Protein 3C8I (pdb70)

InterPro domains:
  IPR021632 Protein of unknown function DUF3239 [PF11580] (76-203)
  IPR023124 DUF3239 domain superfamily [G3DSA:2.40.410.10] (75-215)

Foldseek 3Di:
DKWKKWFLADDDFKTKIKTWDFFAPDPVDDGQTKIAMDIGGDFVPCDPPLVDGGRIFMWDWDADDWDDDVGTGTPATHTDGPSVVPPPPVVRVVSVVVHDVVRSVVCSVCSVCQVVLVPDDHSMGGD/DWDKWKKWFLADDPQWTKIKTWDFFFPDPVDDGFIKIAMDIGRDFPPCDDPQVDGGRIFIWTFDDFDADDVDGRGTPATDIDGCSVVDVDPVVRVVSVVPHDVVSSVVCVVCSVCQVVQVVDDRSMGTD

Radius of gyration: 19.08 Å; Cα contacts (8 Å, |Δi|>4): 558; chains: 2; bounding box: 48×55×36 Å

Sequence (256 aa):
DLVPAMIAEVNPRDMVVMALVNTNVDPTLPPRWALATRNITAIPGIEGDTRKVGTRIPAVAVTGQRSVGNQDSWDQISPMPIAWATPDSSVIARAESTIPSEQWTTLSKNLNKLDQVRETKFDLLELNYDLVPAMIAEVNPRDMVVMALVNTNVDPTLPPRWALATRNITAIPGIEGDTRKVGTRIPAVAVTGQRSVGNQDSWDQISPMPIAWATPDSSVIARAESTIPSEQWTTLSKNLNKLDQVRETKFDLLEL

Organism: Corynebacterium diphtheriae (strain ATCC 700971 / NCTC 13129 / Biotype gravis) (NCBI:txid257309)

B-factor: mean 35.92, std 8.37, range [22.11, 86.13]

Secondary structure (DSSP, 8-state):
-EEEEEEEEE-SS-EEEEEEEE-BS-TTSPP-EEEEEEEES--TT--TTS-STT-EEEEEEEE--EEESSSEEES-EEEEEGGGT---HHHHHHHHHHS-HHHHHHHHHTGGGHHHHHTSSSSEEE-/---EEEEEEEEE-SS-EEEEEEEE-BSSTTSPP-EEEEEEEES--TT-SGGG-STT-EEEEEEEEEEE-SS-SSBEEEEEEEEGGGT---HHHHHHHHHHS-HHHHHHHHHHGGGHHHHHTSTTSEEE-

Structure (mmCIF, N/CA/C/O backbone):
data_3C8I
#
_entry.id   3C8I
#
_cell.length_a   50.374
_cell.length_b   99.837
_cell.length_c   124.621
_cell.angle_alpha   90.00
_cell.angle_beta   90.00
_cell.angle_gamma   90.00
#
_symmetry.space_group_name_H-M   'C 2 2 21'
#
loop_
_entity.id
_entity.type
_entity.pdbx_description
1 polymer 'Putative membrane protein'
2 water water
#
loop_
_atom_site.group_PDB
_atom_site.id
_atom_site.type_symbol
_atom_site.label_atom_id
_atom_site.label_alt_id
_atom_site.label_comp_id
_atom_site.label_asym_id
_atom_site.label_entity_id
_atom_site.label_seq_id
_atom_site.pdbx_PDB_ins_code
_atom_site.Cartn_x
_atom_site.Cartn_y
_atom_site.Cartn_z
_atom_site.occupancy
_atom_site.B_iso_or_equiv
_atom_site.auth_seq_id
_atom_site.auth_comp_id
_atom_site.auth_asym_id
_atom_site.auth_atom_id
_atom_site.pdbx_PDB_model_num
ATOM 1 N N . ASP A 1 15 ? -0.043 5.386 20.744 1.00 36.77 15 ASP A N 1
ATOM 2 C CA . ASP A 1 15 ? 1.347 4.748 20.663 1.00 36.07 15 ASP A CA 1
ATOM 3 C C . ASP A 1 15 ? 2.482 5.788 20.648 1.00 33.55 15 ASP A C 1
ATOM 4 O O . ASP A 1 15 ? 2.687 6.496 19.663 1.00 29.57 15 ASP A O 1
ATOM 9 N N . LEU A 1 16 ? 3.223 5.820 21.744 1.00 31.64 16 LEU A N 1
ATOM 10 C CA . LEU A 1 16 ? 4.246 6.803 21.956 1.00 31.43 16 LEU A CA 1
ATOM 11 C C . LEU A 1 16 ? 5.507 6.420 21.173 1.00 29.40 16 LEU A C 1
ATOM 12 O O . LEU A 1 16 ? 5.982 5.302 21.263 1.00 29.04 16 LEU A O 1
ATOM 17 N N . VAL A 1 17 ? 6.038 7.371 20.414 1.00 27.46 17 VAL A N 1
ATOM 18 C CA . VAL A 1 17 ? 7.260 7.179 19.647 1.00 27.36 17 VAL A CA 1
ATOM 19 C C . VAL A 1 17 ? 8.184 8.392 19.794 1.00 26.81 17 VAL A C 1
ATOM 20 O O . VAL A 1 17 ? 7.700 9.529 19.965 1.00 27.40 17 VAL A O 1
ATOM 24 N N . PRO A 1 18 ? 9.498 8.161 19.675 1.00 27.24 18 PRO A N 1
ATOM 25 C CA . PRO A 1 18 ? 10.426 9.276 19.633 1.00 26.77 18 PRO A CA 1
ATOM 26 C C . PRO A 1 18 ? 10.392 9.944 18.258 1.00 26.61 18 PRO A C 1
ATOM 27 O O . PRO A 1 18 ? 10.276 9.274 17.204 1.00 25.20 18 PRO A O 1
ATOM 31 N N . ALA A 1 19 ? 10.439 11.267 18.283 1.00 26.47 19 ALA A N 1
ATOM 32 C CA . ALA A 1 19 ? 10.630 12.058 17.077 1.00 26.50 19 ALA A CA 1
ATOM 33 C C . ALA A 1 19 ? 11.727 13.083 17.355 1.00 26.76 19 ALA A C 1
ATOM 34 O O . ALA A 1 19 ? 12.122 13.319 18.502 1.00 26.06 19 ALA A O 1
ATOM 36 N N . MET A 1 20 ? 12.248 13.660 16.285 1.00 27.05 20 MET A N 1
ATOM 37 C CA . MET A 1 20 ? 13.426 14.515 16.399 1.00 27.11 20 MET A CA 1
ATOM 38 C C . MET A 1 20 ? 13.409 15.451 15.208 1.00 27.81 20 MET A C 1
ATOM 39 O O . MET A 1 20 ? 13.003 15.062 14.109 1.00 27.64 20 MET A O 1
ATOM 44 N N . ILE A 1 21 ? 13.811 16.698 15.433 1.00 28.79 21 ILE A N 1
ATOM 45 C CA . ILE A 1 21 ? 13.970 17.644 14.339 1.00 29.26 21 ILE A CA 1
ATOM 46 C C . ILE A 1 21 ? 15.119 17.180 13.440 1.00 29.52 21 ILE A C 1
ATOM 47 O O . ILE A 1 21 ? 16.269 17.030 13.893 1.00 28.63 21 ILE A O 1
ATOM 52 N N . ALA A 1 22 ? 14.799 16.931 12.173 1.00 30.36 22 ALA A N 1
ATOM 53 C CA . ALA A 1 22 ? 15.762 16.443 11.198 1.00 31.28 22 ALA A CA 1
ATOM 54 C C . ALA A 1 22 ? 16.206 17.526 10.211 1.00 32.04 22 ALA A C 1
ATOM 55 O O . ALA A 1 22 ? 17.230 17.382 9.556 1.00 31.35 22 ALA A O 1
ATOM 57 N N . GLU A 1 23 ? 15.431 18.594 10.087 1.00 33.30 23 GLU A N 1
ATOM 58 C CA . GLU A 1 23 ? 15.786 19.680 9.175 1.00 34.61 23 GLU A CA 1
ATOM 59 C C . GLU A 1 23 ? 15.069 20.932 9.619 1.00 35.42 23 GLU A C 1
ATOM 60 O O . GLU A 1 23 ? 13.927 20.871 10.072 1.00 34.34 23 GLU A O 1
ATOM 66 N N . VAL A 1 24 ? 15.761 22.061 9.504 1.00 36.50 24 VAL A N 1
ATOM 67 C CA . VAL A 1 24 ? 15.185 23.357 9.837 1.00 37.80 24 VAL A CA 1
ATOM 68 C C . VAL A 1 24 ? 15.383 24.314 8.644 1.00 38.78 24 VAL A C 1
ATOM 69 O O . VAL A 1 24 ? 16.481 24.426 8.089 1.00 38.47 24 VAL A O 1
ATOM 73 N N . ASN A 1 25 ? 14.283 24.944 8.230 1.00 39.67 25 ASN A N 1
ATOM 74 C CA . ASN A 1 25 ? 14.256 25.853 7.084 1.00 40.10 25 ASN A CA 1
ATOM 75 C C . ASN A 1 25 ? 13.643 27.163 7.531 1.00 40.48 25 ASN A C 1
ATOM 76 O O . ASN A 1 25 ? 13.099 27.237 8.625 1.00 40.90 25 ASN A O 1
ATOM 81 N N . PRO A 1 26 ? 13.759 28.223 6.712 1.00 41.18 26 PRO A N 1
ATOM 82 C CA . PRO A 1 26 ? 13.206 29.504 7.165 1.00 41.11 26 PRO A CA 1
ATOM 83 C C . PRO A 1 26 ? 11.755 29.438 7.664 1.00 40.99 26 PRO A C 1
ATOM 84 O O . PRO A 1 26 ? 11.455 29.954 8.739 1.00 40.99 26 PRO A O 1
ATOM 88 N N . ARG A 1 27 ? 10.872 28.816 6.892 1.00 40.99 27 ARG A N 1
ATOM 89 C CA . ARG A 1 27 ? 9.438 28.838 7.209 1.00 41.58 27 ARG A CA 1
ATOM 90 C C . ARG A 1 27 ? 8.812 27.445 7.486 1.00 40.95 27 ARG A C 1
ATOM 91 O O . ARG A 1 27 ? 7.594 27.311 7.607 1.00 40.74 27 ARG A O 1
ATOM 99 N N . ASP A 1 28 ? 9.650 26.421 7.615 1.00 40.54 28 ASP A N 1
ATOM 100 C CA . ASP A 1 28 ? 9.183 25.080 7.965 1.00 39.86 28 ASP A CA 1
ATOM 101 C C . ASP A 1 28 ? 10.316 24.244 8.549 1.00 38.78 28 ASP A C 1
ATOM 102 O O . ASP A 1 28 ? 11.498 24.628 8.503 1.00 38.18 28 ASP A O 1
ATOM 107 N N . MET A 1 29 ? 9.946 23.083 9.081 1.00 37.10 29 MET A N 1
ATOM 108 C CA . MET A 1 29 ? 10.921 22.126 9.576 1.00 36.50 29 MET A CA 1
ATOM 109 C C . MET A 1 29 ? 10.433 20.708 9.307 1.00 34.57 29 MET A C 1
ATOM 110 O O . MET A 1 29 ? 9.285 20.500 8.894 1.00 33.15 29 MET A O 1
ATOM 115 N N . VAL A 1 30 ? 11.312 19.735 9.490 1.00 32.88 30 VAL A N 1
ATOM 116 C CA . VAL A 1 30 ? 10.941 18.341 9.243 1.00 31.96 30 VAL A CA 1
ATOM 117 C C . VAL A 1 30 ? 11.279 17.566 10.500 1.00 30.90 30 VAL A C 1
ATOM 118 O O . VAL A 1 30 ? 12.415 17.656 10.994 1.00 31.98 30 VAL A O 1
ATOM 122 N N . VAL A 1 31 ? 10.306 16.836 11.029 1.00 29.79 31 VAL A N 1
ATOM 123 C CA . VAL A 1 31 ? 10.572 15.866 12.091 1.00 29.40 31 VAL A CA 1
ATOM 124 C C . VAL A 1 31 ? 10.650 14.426 11.559 1.00 28.49 31 VAL A C 1
ATOM 125 O O . VAL A 1 31 ? 9.947 14.076 10.626 1.00 29.05 31 VAL A O 1
ATOM 129 N N . MET A 1 32 ? 11.536 13.622 12.146 1.00 27.56 32 MET A N 1
ATOM 130 C CA . MET A 1 32 ? 11.642 12.192 11.865 1.00 26.78 32 MET A CA 1
ATOM 131 C C . MET A 1 32 ? 11.290 11.450 13.142 1.00 26.60 32 MET A C 1
ATOM 132 O O . MET A 1 32 ? 11.744 11.823 14.216 1.00 25.40 32 MET A O 1
ATOM 137 N N . ALA A 1 33 ? 10.501 10.392 12.994 1.00 25.66 33 ALA A N 1
ATOM 138 C CA . ALA A 1 33 ? 10.129 9.510 14.082 1.00 26.28 33 ALA A CA 1
ATOM 139 C C . ALA A 1 33 ? 10.610 8.076 13.824 1.00 26.31 33 ALA A C 1
ATOM 140 O O . ALA A 1 33 ? 10.686 7.627 12.672 1.00 27.00 33 ALA A O 1
ATOM 142 N N . LEU A 1 34 ? 10.910 7.359 14.905 1.00 26.75 34 LEU A N 1
ATOM 143 C CA . LEU A 1 34 ? 11.135 5.914 14.847 1.00 26.08 34 LEU A CA 1
ATOM 144 C C . LEU A 1 34 ? 9.869 5.187 15.238 1.00 25.88 34 LEU A C 1
ATOM 145 O O . LEU A 1 34 ? 9.408 5.279 16.377 1.00 25.80 34 LEU A O 1
ATOM 150 N N . VAL A 1 35 ? 9.317 4.448 14.278 1.00 25.18 35 VAL A N 1
ATOM 151 C CA . VAL A 1 35 ? 8.016 3.821 14.419 1.00 25.36 35 VAL A CA 1
ATOM 152 C C . VAL A 1 35 ? 8.077 2.305 14.110 1.00 25.53 35 VAL A C 1
ATOM 153 O O . VAL A 1 35 ? 9.026 1.814 13.452 1.00 26.08 35 VAL A O 1
ATOM 157 N N . ASN A 1 36 ? 7.093 1.569 14.624 1.00 24.72 36 ASN A N 1
ATOM 158 C CA . ASN A 1 36 ? 6.919 0.154 14.341 1.00 24.71 36 ASN A CA 1
ATOM 159 C C . ASN A 1 36 ? 5.780 -0.022 13.347 1.00 24.84 36 ASN A C 1
ATOM 160 O O . ASN A 1 36 ? 4.642 0.339 13.632 1.00 25.71 36 ASN A O 1
ATOM 165 N N . THR A 1 37 ? 6.061 -0.577 12.174 1.00 24.82 37 THR A N 1
ATOM 166 C CA . THR A 1 37 ? 5.019 -0.686 11.154 1.00 25.14 37 THR A CA 1
ATOM 167 C C . THR A 1 37 ? 4.173 -1.948 11.272 1.00 25.20 37 THR A C 1
ATOM 168 O O . THR A 1 37 ? 3.234 -2.096 10.517 1.00 25.15 37 THR A O 1
ATOM 172 N N . ASN A 1 38 ? 4.491 -2.869 12.192 1.00 24.76 38 ASN A N 1
ATOM 173 C CA . ASN A 1 38 ? 3.651 -4.065 12.354 1.00 25.08 38 ASN A CA 1
ATOM 174 C C . ASN A 1 38 ? 2.297 -3.660 12.941 1.00 25.00 38 ASN A C 1
ATOM 175 O O . ASN A 1 38 ? 2.251 -2.873 13.884 1.00 25.01 38 ASN A O 1
ATOM 180 N N . VAL A 1 39 ? 1.225 -4.223 12.416 1.00 26.10 39 VAL A N 1
ATOM 181 C CA . VAL A 1 39 ? -0.122 -4.009 12.947 1.00 27.85 39 VAL A CA 1
ATOM 182 C C . VAL A 1 39 ? -0.250 -4.762 14.304 1.00 29.15 39 VAL A C 1
ATOM 183 O O . VAL A 1 39 ? -0.899 -4.288 15.224 1.00 29.57 39 VAL A O 1
ATOM 187 N N . ASP A 1 40 ? 0.393 -5.922 14.392 1.00 29.41 40 ASP A N 1
ATOM 188 C CA . ASP A 1 40 ? 0.405 -6.745 15.623 1.00 29.67 40 ASP A CA 1
ATOM 189 C C . ASP A 1 40 ? 1.533 -6.283 16.544 1.00 30.06 40 ASP A C 1
ATOM 190 O O . ASP A 1 40 ? 2.697 -6.556 16.262 1.00 28.55 40 ASP A O 1
ATOM 195 N N . PRO A 1 41 ? 1.194 -5.582 17.659 1.00 31.50 41 PRO A N 1
ATOM 196 C CA . PRO A 1 41 ? 2.248 -5.029 18.509 1.00 31.99 41 PRO A CA 1
ATOM 197 C C . PRO A 1 41 ? 2.945 -6.111 19.342 1.00 32.32 41 PRO A C 1
ATOM 198 O O . PRO A 1 41 ? 3.945 -5.817 19.976 1.00 33.65 41 PRO A O 1
ATOM 202 N N . THR A 1 42 ? 2.458 -7.353 19.309 1.00 32.28 42 THR A N 1
ATOM 203 C CA . THR A 1 42 ? 3.085 -8.427 20.098 1.00 32.11 42 THR A CA 1
ATOM 204 C C . THR A 1 42 ? 4.259 -9.088 19.383 1.00 30.98 42 THR A C 1
ATOM 205 O O . THR A 1 42 ? 4.953 -9.919 19.973 1.00 31.19 42 THR A O 1
ATOM 209 N N . LEU A 1 43 ? 4.463 -8.731 18.119 1.00 29.89 43 LEU A N 1
ATOM 210 C CA . LEU A 1 43 ? 5.573 -9.222 17.313 1.00 29.17 43 LEU A CA 1
ATOM 211 C C . LEU A 1 43 ? 6.811 -8.411 17.630 1.00 28.55 43 LEU A C 1
ATOM 212 O O . LEU A 1 43 ? 6.690 -7.301 18.114 1.00 28.38 43 LEU A O 1
ATOM 217 N N . PRO A 1 44 ? 8.016 -8.945 17.321 1.00 28.73 44 PRO A N 1
ATOM 218 C CA . PRO A 1 44 ? 9.216 -8.081 17.424 1.00 28.86 44 PRO A CA 1
ATOM 219 C C . PRO A 1 44 ? 9.041 -6.851 16.511 1.00 28.81 44 PRO A C 1
ATOM 220 O O . PRO A 1 44 ? 8.556 -7.012 15.391 1.00 27.39 44 PRO A O 1
ATOM 224 N N . PRO A 1 45 ? 9.441 -5.641 16.964 1.00 29.19 45 PRO A N 1
ATOM 225 C CA . PRO A 1 45 ? 9.091 -4.495 16.123 1.00 28.64 45 PRO A CA 1
ATOM 226 C C . PRO A 1 45 ? 9.685 -4.529 14.731 1.00 28.12 45 PRO A C 1
ATOM 227 O O . PRO A 1 45 ? 10.761 -5.054 14.532 1.00 28.01 45 PRO A O 1
ATOM 231 N N . ARG A 1 46 ? 8.932 -4.001 13.770 1.00 26.73 46 ARG A N 1
ATOM 232 C CA . ARG A 1 46 ? 9.391 -3.773 12.412 1.00 26.50 46 ARG A CA 1
ATOM 233 C C . ARG A 1 46 ? 9.730 -2.291 12.305 1.00 26.51 46 ARG A C 1
ATOM 234 O O . ARG A 1 46 ? 8.858 -1.457 11.966 1.00 24.50 46 ARG A O 1
ATOM 242 N N . TRP A 1 47 ? 10.988 -1.954 12.626 1.00 26.57 47 TRP A N 1
ATOM 243 C CA . TRP A 1 47 ? 11.395 -0.545 12.776 1.00 26.85 47 TRP A CA 1
ATOM 244 C C . TRP A 1 47 ? 11.402 0.193 11.439 1.00 25.92 47 TRP A C 1
ATOM 245 O O . TRP A 1 47 ? 11.752 -0.375 10.408 1.00 24.99 47 TRP A O 1
ATOM 256 N N . ALA A 1 48 ? 10.935 1.444 11.458 1.00 24.72 48 ALA A N 1
ATOM 257 C CA . ALA A 1 48 ? 10.868 2.301 10.291 1.00 25.36 48 ALA A CA 1
ATOM 258 C C . ALA A 1 48 ? 11.068 3.751 10.709 1.00 25.12 48 ALA A C 1
ATOM 259 O O . ALA A 1 48 ? 10.837 4.115 11.855 1.00 25.29 48 ALA A O 1
ATOM 261 N N . LEU A 1 49 ? 11.462 4.574 9.756 1.00 25.99 49 LEU A N 1
ATOM 262 C CA . LEU A 1 49 ? 11.597 5.996 9.943 1.00 26.38 49 LEU A CA 1
ATOM 263 C C . LEU A 1 49 ? 10.460 6.704 9.172 1.00 26.63 49 LEU A C 1
ATOM 264 O O . LEU A 1 49 ? 10.219 6.415 7.995 1.00 27.28 49 LEU A O 1
ATOM 269 N N . ALA A 1 50 ? 9.786 7.627 9.846 1.00 26.09 50 ALA A N 1
ATOM 270 C CA . ALA A 1 50 ? 8.686 8.387 9.273 1.00 27.31 50 ALA A CA 1
ATOM 271 C C . ALA A 1 50 ? 8.973 9.863 9.414 1.00 28.31 50 ALA A C 1
ATOM 272 O O . ALA A 1 50 ? 9.410 10.301 10.470 1.00 29.04 50 ALA A O 1
ATOM 274 N N . THR A 1 51 ? 8.712 10.632 8.364 1.00 28.74 51 THR A N 1
ATOM 275 C CA . THR A 1 51 ? 8.985 12.060 8.403 1.00 29.73 51 THR A CA 1
ATOM 276 C C . THR A 1 51 ? 7.733 12.861 8.168 1.00 30.17 51 THR A C 1
ATOM 277 O O . THR A 1 51 ? 6.788 12.384 7.536 1.00 30.88 51 THR A O 1
ATOM 281 N N . ARG A 1 52 ? 7.739 14.085 8.682 1.00 30.30 52 ARG A N 1
ATOM 282 C CA . ARG A 1 52 ? 6.614 14.990 8.517 1.00 30.43 52 ARG A CA 1
ATOM 283 C C . ARG A 1 52 ? 7.115 16.420 8.471 1.00 30.19 52 ARG A C 1
ATOM 284 O O . ARG A 1 52 ? 7.865 16.840 9.350 1.00 29.13 52 ARG A O 1
ATOM 292 N N . ASN A 1 53 ? 6.685 17.147 7.441 1.00 30.28 53 ASN A N 1
ATOM 293 C CA . ASN A 1 53 ? 6.957 18.566 7.334 1.00 32.30 53 ASN A CA 1
ATOM 294 C C . ASN A 1 53 ? 5.955 19.331 8.197 1.00 32.30 53 ASN A C 1
ATOM 295 O O . ASN A 1 53 ? 4.740 19.188 8.045 1.00 32.24 53 ASN A O 1
ATOM 300 N N . ILE A 1 54 ? 6.454 20.122 9.119 1.00 32.33 54 ILE A N 1
ATOM 301 C CA . ILE A 1 54 ? 5.574 20.923 9.944 1.00 33.00 54 ILE A CA 1
ATOM 302 C C . ILE A 1 54 ? 6.131 22.340 10.054 1.00 33.57 54 ILE A C 1
ATOM 303 O O . ILE A 1 54 ? 7.248 22.634 9.604 1.00 33.55 54 ILE A O 1
ATOM 308 N N . THR A 1 55 ? 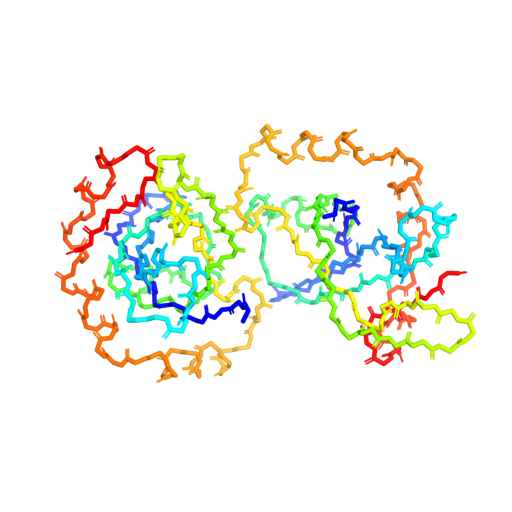5.354 23.221 10.659 1.00 34.04 55 THR A N 1
ATOM 309 C CA . THR A 1 55 ? 5.766 24.603 10.756 1.00 34.29 55 THR A CA 1
ATOM 310 C C . THR A 1 55 ? 6.184 24.982 12.152 1.00 33.96 55 THR A C 1
ATOM 311 O O . THR A 1 55 ? 7.183 25.676 12.315 1.00 33.62 55 THR A O 1
ATOM 315 N N . ALA A 1 56 ? 5.465 24.510 13.162 1.00 33.24 56 ALA A N 1
ATOM 316 C CA . ALA A 1 56 ? 5.709 24.957 14.521 1.00 33.63 56 ALA A CA 1
ATOM 317 C C . ALA A 1 56 ? 5.301 23.926 15.555 1.00 33.51 56 ALA A C 1
ATOM 318 O O . ALA A 1 56 ? 4.382 23.120 15.340 1.00 34.25 56 ALA A O 1
ATOM 320 N N . ILE A 1 57 ? 5.992 23.945 16.685 1.00 33.35 57 ILE A N 1
ATOM 321 C CA . ILE A 1 57 ? 5.622 23.123 17.821 1.00 33.66 57 ILE A CA 1
ATOM 322 C C . ILE A 1 57 ? 5.717 23.996 19.066 1.00 33.88 57 ILE A C 1
ATOM 323 O O . ILE A 1 57 ? 6.770 24.602 19.296 1.00 35.02 57 ILE A O 1
ATOM 328 N N . PRO A 1 58 ? 4.653 24.050 19.879 1.00 33.84 58 PRO A N 1
ATOM 329 C CA . PRO A 1 58 ? 4.712 24.816 21.128 1.00 36.21 58 PRO A CA 1
ATOM 330 C C . PRO A 1 58 ? 5.870 24.372 22.010 1.00 37.86 58 PRO A C 1
ATOM 331 O O . PRO A 1 58 ? 6.009 23.164 22.300 1.00 38.00 58 PRO A O 1
ATOM 335 N N . GLY A 1 59 ? 6.705 25.333 22.401 1.00 39.50 59 GLY A N 1
ATOM 336 C CA . GLY A 1 59 ? 7.937 25.019 23.108 1.00 41.10 59 GLY A CA 1
ATOM 337 C C . GLY A 1 59 ? 9.180 24.968 22.237 1.00 42.35 59 GLY A C 1
ATOM 338 O O . GLY A 1 59 ? 10.277 24.997 22.751 1.00 44.41 59 GLY A O 1
ATOM 339 N N . ILE A 1 60 ? 9.046 24.922 20.922 1.00 44.34 60 ILE A N 1
ATOM 340 C CA . ILE A 1 60 ? 10.221 24.804 20.069 1.00 45.31 60 ILE A CA 1
ATOM 341 C C . ILE A 1 60 ? 10.465 26.146 19.385 1.00 46.54 60 ILE A C 1
ATOM 342 O O . ILE A 1 60 ? 9.935 26.452 18.307 1.00 46.60 60 ILE A O 1
ATOM 347 N N . GLU A 1 61 ? 11.279 26.953 20.060 1.00 47.55 61 GLU A N 1
ATOM 348 C CA . GLU A 1 61 ? 11.448 28.355 19.722 1.00 47.96 61 GLU A CA 1
ATOM 349 C C . GLU A 1 61 ? 12.954 28.659 19.724 1.00 48.16 61 GLU A C 1
ATOM 350 O O . GLU A 1 61 ? 13.676 28.235 20.638 1.00 47.46 61 GLU A O 1
ATOM 356 N N . GLY A 1 62 ? 13.413 29.340 18.671 1.00 47.90 62 GLY A N 1
ATOM 357 C CA . GLY A 1 62 ? 14.796 29.794 18.539 1.00 47.73 62 GLY A CA 1
ATOM 358 C C . GLY A 1 62 ? 15.861 28.761 18.849 1.00 47.47 62 GLY A C 1
ATOM 359 O O . GLY A 1 62 ? 16.272 27.997 17.973 1.00 47.55 62 GLY A O 1
ATOM 360 N N . ASP A 1 63 ? 16.297 28.752 20.110 1.00 47.05 63 ASP A N 1
ATOM 361 C CA . ASP A 1 63 ? 17.470 27.977 20.553 1.00 46.61 63 ASP A CA 1
ATOM 362 C C . ASP A 1 63 ? 17.237 26.459 20.391 1.00 45.71 63 ASP A C 1
ATOM 363 O O . ASP A 1 63 ? 18.086 25.730 19.856 1.00 44.89 63 ASP A O 1
ATOM 368 N N . THR A 1 64 ? 16.075 26.008 20.860 1.00 44.65 64 THR A N 1
ATOM 369 C CA . THR A 1 64 ? 15.695 24.599 20.793 1.00 44.30 64 THR A CA 1
ATOM 370 C C . THR A 1 64 ? 15.169 24.207 19.398 1.00 43.32 64 THR A C 1
ATOM 371 O O . THR A 1 64 ? 14.967 23.032 19.117 1.00 42.97 64 THR A O 1
ATOM 375 N N . ARG A 1 65 ? 14.944 25.187 18.528 1.00 42.56 65 ARG A N 1
ATOM 376 C CA . ARG A 1 65 ? 14.550 24.914 17.145 1.00 41.96 65 ARG A CA 1
ATOM 377 C C . ARG A 1 65 ? 15.779 24.611 16.289 1.00 41.01 65 ARG A C 1
ATOM 378 O O . ARG A 1 65 ? 16.256 25.446 15.522 1.00 41.17 65 ARG A O 1
ATOM 386 N N . LYS A 1 66 ? 16.298 23.403 16.429 1.00 39.40 66 LYS A N 1
ATOM 387 C CA . LYS A 1 66 ? 17.462 22.987 15.674 1.00 38.27 66 LYS A CA 1
ATOM 388 C C . LYS A 1 66 ? 17.462 21.483 15.429 1.00 36.34 66 LYS A C 1
ATOM 389 O O . LYS A 1 66 ? 16.839 20.733 16.179 1.00 35.27 66 LYS A O 1
ATOM 395 N N . VAL A 1 67 ? 18.195 21.066 14.404 1.00 34.30 67 VAL A N 1
ATOM 396 C CA . VAL A 1 67 ? 18.384 19.659 14.114 1.00 33.51 67 VAL A CA 1
ATOM 397 C C . VAL A 1 67 ? 18.893 18.941 15.366 1.00 32.21 67 VAL A C 1
ATOM 398 O O . VAL A 1 67 ? 19.837 19.390 16.010 1.00 32.14 67 VAL A O 1
ATOM 402 N N . GLY A 1 68 ? 18.210 17.867 15.742 1.00 30.79 68 GLY A N 1
ATOM 403 C CA . GLY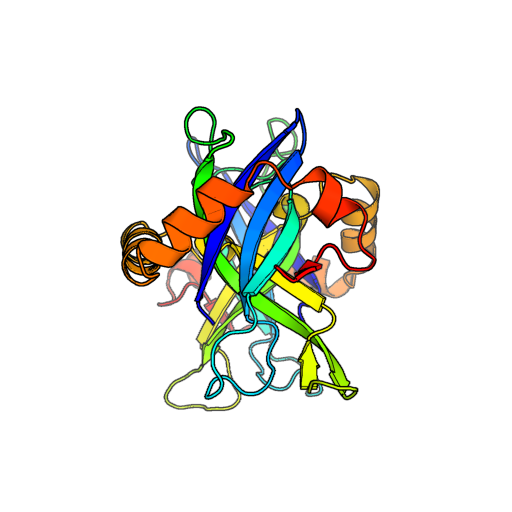 A 1 68 ? 18.589 17.057 16.891 1.00 30.29 68 GLY A CA 1
ATOM 404 C C . GLY A 1 68 ? 17.699 17.184 18.109 1.00 29.44 68 GLY A C 1
ATOM 405 O O . GLY A 1 68 ? 17.734 16.327 18.993 1.00 28.51 68 GLY A O 1
ATOM 406 N N . THR A 1 69 ? 16.891 18.240 18.172 1.00 28.59 69 THR A N 1
ATOM 407 C CA . THR A 1 69 ? 16.010 18.422 19.310 1.00 28.54 69 THR A CA 1
ATOM 408 C C . THR A 1 69 ? 14.993 17.283 19.410 1.00 27.34 69 THR A C 1
ATOM 409 O O . THR A 1 69 ? 14.364 16.916 18.411 1.00 26.71 69 THR A O 1
ATOM 413 N N . ARG A 1 70 ? 14.858 16.719 20.613 1.00 27.11 70 ARG A N 1
ATOM 414 C CA . ARG A 1 70 ? 13.903 15.626 20.860 1.00 28.02 70 ARG A CA 1
ATOM 415 C C . ARG A 1 70 ? 12.472 16.134 20.934 1.00 27.85 70 ARG A C 1
ATOM 416 O O . ARG A 1 70 ? 12.200 17.143 21.573 1.00 27.55 70 ARG A O 1
ATOM 424 N N . ILE A 1 71 ? 11.554 15.417 20.275 1.00 27.33 71 ILE A N 1
ATOM 425 C CA . ILE A 1 71 ? 10.147 15.762 20.252 1.00 28.15 71 ILE A CA 1
ATOM 426 C C . ILE A 1 71 ? 9.339 14.498 20.470 1.00 27.89 71 ILE A C 1
ATOM 427 O O . ILE A 1 71 ? 9.267 13.674 19.560 1.00 28.96 71 ILE A O 1
ATOM 432 N N . PRO A 1 72 ? 8.754 14.302 21.660 1.00 27.51 72 PRO A N 1
ATOM 433 C CA . PRO A 1 72 ? 7.944 13.099 21.816 1.00 27.32 72 PRO A CA 1
ATOM 434 C C . PRO A 1 72 ? 6.666 13.195 21.003 1.00 26.74 72 PRO A C 1
ATOM 435 O O . PRO A 1 72 ? 6.096 14.279 20.859 1.00 26.50 72 PRO A O 1
ATOM 439 N N . ALA A 1 73 ? 6.230 12.066 20.448 1.00 26.39 73 ALA A N 1
ATOM 440 C CA . ALA A 1 73 ? 5.148 12.036 19.488 1.00 26.65 73 ALA A CA 1
ATOM 441 C C . ALA A 1 73 ? 4.256 10.829 19.645 1.00 27.06 73 ALA A C 1
ATOM 442 O O . ALA A 1 73 ? 4.570 9.897 20.417 1.00 27.91 73 ALA A O 1
ATOM 444 N N . VAL A 1 74 ? 3.121 10.866 18.954 1.00 28.06 74 VAL A N 1
ATOM 445 C CA . VAL A 1 74 ? 2.334 9.684 18.782 1.00 29.22 74 VAL A CA 1
ATOM 446 C C . VAL A 1 74 ? 2.317 9.289 17.301 1.00 28.98 74 VAL A C 1
ATOM 447 O O . VAL A 1 74 ? 2.336 10.133 16.426 1.00 29.34 74 VAL A O 1
ATOM 451 N N . ALA A 1 75 ? 2.270 7.986 17.058 1.00 29.08 75 ALA A N 1
ATOM 452 C CA . ALA A 1 75 ? 2.283 7.438 15.716 1.00 28.67 75 ALA A CA 1
ATOM 453 C C . ALA A 1 75 ? 0.875 7.312 15.233 1.00 28.90 75 ALA A C 1
ATOM 454 O O . ALA A 1 75 ? 0.151 6.409 15.674 1.00 31.22 75 ALA A O 1
ATOM 456 N N . VAL A 1 76 ? 0.461 8.204 14.345 1.00 27.32 76 VAL A N 1
ATOM 457 C CA . VAL A 1 76 ? -0.872 8.149 13.786 1.00 28.63 76 VAL A CA 1
ATOM 458 C C . VAL A 1 76 ? -0.878 7.256 12.543 1.00 28.38 76 VAL A C 1
ATOM 459 O O . VAL A 1 76 ? -0.267 7.574 11.541 1.00 28.21 76 VAL A O 1
ATOM 463 N N . THR A 1 77 ? -1.607 6.157 12.617 1.00 29.04 77 THR A N 1
ATOM 464 C CA . THR A 1 77 ? -1.594 5.154 11.573 1.00 30.00 77 THR A CA 1
ATOM 465 C C . THR A 1 77 ? -2.588 5.496 10.461 1.00 30.68 77 THR A C 1
ATOM 466 O O . THR A 1 77 ? -3.647 6.113 10.691 1.00 31.15 77 THR A O 1
ATOM 470 N N . GLY A 1 78 ? -2.250 5.122 9.243 1.00 29.98 78 GLY A N 1
ATOM 471 C CA . GLY A 1 78 ? -3.105 5.341 8.111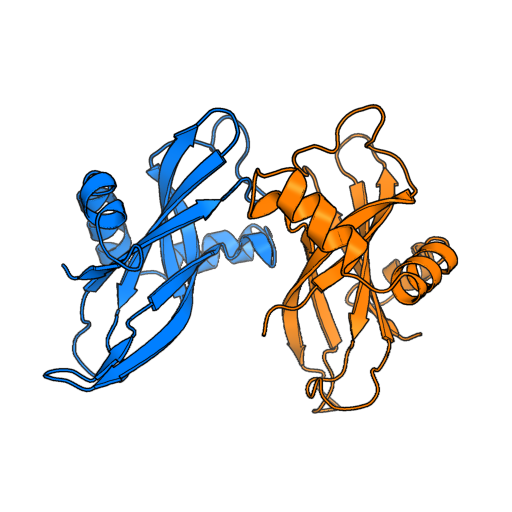 1.00 30.95 78 GLY A CA 1
ATOM 472 C C . GLY A 1 78 ? -3.480 4.017 7.463 1.00 31.44 78 GLY A C 1
ATOM 473 O O . GLY A 1 78 ? -4.059 3.151 8.101 1.00 31.68 78 GLY A O 1
ATOM 474 N N . GLN A 1 79 ? -3.120 3.890 6.197 1.00 32.26 79 GLN A N 1
ATOM 475 C CA . GLN A 1 79 ? -3.426 2.744 5.348 1.00 32.73 79 GLN A CA 1
ATOM 476 C C . GLN A 1 79 ? -2.678 1.511 5.875 1.00 32.20 79 GLN A C 1
ATOM 477 O O . GLN A 1 79 ? -1.522 1.608 6.241 1.00 31.54 79 GLN A O 1
ATOM 483 N N . ARG A 1 80 ? -3.394 0.398 5.934 1.00 31.86 80 ARG A N 1
ATOM 484 C CA . ARG A 1 80 ? -2.874 -0.909 6.262 1.00 31.79 80 ARG A CA 1
ATOM 485 C C . ARG A 1 80 ? -3.125 -1.878 5.101 1.00 30.69 80 ARG A C 1
ATOM 486 O O . ARG A 1 80 ? -4.162 -1.812 4.437 1.00 29.33 80 ARG A O 1
ATOM 494 N N . SER A 1 81 ? -2.185 -2.785 4.871 1.00 28.82 81 SER A N 1
ATOM 495 C CA . SER A 1 81 ? -2.359 -3.832 3.868 1.00 28.62 81 SER A CA 1
ATOM 496 C C . SER A 1 81 ? -1.565 -5.076 4.283 1.00 27.96 81 SER A C 1
ATOM 497 O O . SER A 1 81 ? -0.614 -4.992 5.086 1.00 26.95 81 SER A O 1
ATOM 500 N N . VAL A 1 82 ? -1.973 -6.213 3.744 1.00 27.31 82 VAL A N 1
ATOM 501 C CA . VAL A 1 82 ? -1.368 -7.492 4.084 1.00 28.13 82 VAL A CA 1
ATOM 502 C C . VAL A 1 82 ? -0.708 -8.108 2.851 1.00 27.40 82 VAL A C 1
ATOM 503 O O . VAL A 1 82 ? -1.383 -8.410 1.888 1.00 26.27 82 VAL A O 1
ATOM 507 N N . GLY A 1 83 ? 0.622 -8.232 2.860 1.00 26.96 83 GLY A N 1
ATOM 508 C CA . GLY A 1 83 ? 1.314 -9.098 1.906 1.00 27.91 83 GLY A CA 1
ATOM 509 C C . GLY A 1 83 ? 2.108 -10.134 2.682 1.00 28.52 83 GLY A C 1
ATOM 510 O O . GLY A 1 83 ? 1.515 -10.937 3.411 1.00 27.90 83 GLY A O 1
ATOM 511 N N . ASN A 1 84 ? 3.441 -10.074 2.575 1.00 28.05 84 ASN A N 1
ATOM 512 C CA . ASN A 1 84 ? 4.321 -10.967 3.330 1.00 28.49 84 ASN A CA 1
ATOM 513 C C . ASN A 1 84 ? 4.310 -10.595 4.824 1.00 29.72 84 ASN A C 1
ATOM 514 O O . ASN A 1 84 ? 4.671 -11.398 5.677 1.00 30.60 84 ASN A O 1
ATOM 519 N N . GLN A 1 85 ? 3.877 -9.376 5.127 1.00 28.66 85 GLN A N 1
ATOM 520 C CA . GLN A 1 85 ? 3.606 -8.957 6.486 1.00 29.28 85 GLN A CA 1
ATOM 521 C C . GLN A 1 85 ? 2.316 -8.127 6.517 1.00 28.83 85 GLN A C 1
ATOM 522 O O . GLN A 1 85 ? 1.871 -7.654 5.471 1.00 27.68 85 GLN A O 1
ATOM 528 N N . ASP A 1 86 ? 1.704 -8.028 7.700 1.00 28.74 86 ASP A N 1
ATOM 529 C CA . ASP A 1 86 ? 0.526 -7.206 7.935 1.00 28.00 86 ASP A CA 1
ATOM 530 C C . ASP A 1 86 ? 1.052 -5.936 8.603 1.00 26.84 86 ASP A C 1
ATOM 531 O O . ASP A 1 86 ? 1.401 -5.932 9.781 1.00 26.88 86 ASP A O 1
ATOM 536 N N . SER A 1 87 ? 1.124 -4.862 7.826 1.00 24.89 87 SER A N 1
ATOM 537 C CA . SER A 1 87 ? 1.796 -3.669 8.263 1.00 25.12 87 SER A CA 1
ATOM 538 C C . SER A 1 87 ? 1.074 -2.411 7.783 1.00 23.80 87 SER A C 1
ATOM 539 O O . SER A 1 87 ? 0.284 -2.431 6.822 1.00 22.61 87 SER A O 1
ATOM 542 N N . TRP A 1 88 ? 1.343 -1.331 8.496 1.00 24.36 88 TRP A N 1
ATOM 543 C CA . TRP A 1 88 ? 0.891 0.000 8.113 1.00 25.14 88 TRP A CA 1
ATOM 544 C C . TRP A 1 88 ? 1.742 0.501 6.935 1.00 25.82 88 TRP A C 1
ATOM 545 O O . TRP A 1 88 ? 2.969 0.503 7.018 1.00 25.38 88 TRP A O 1
ATOM 556 N N . ASP A 1 89 ? 1.065 0.968 5.890 1.00 26.24 89 ASP A N 1
ATOM 557 C CA . ASP A 1 89 ? 1.705 1.615 4.754 1.00 26.70 89 ASP A CA 1
ATOM 558 C C . ASP A 1 89 ? 1.997 3.097 4.997 1.00 27.27 89 ASP A C 1
ATOM 559 O O . ASP A 1 89 ? 2.900 3.663 4.353 1.00 27.51 89 ASP A O 1
ATOM 564 N N . GLN A 1 90 ? 1.240 3.717 5.910 1.00 27.46 90 GLN A N 1
ATOM 565 C CA . GLN A 1 90 ? 1.489 5.081 6.307 1.00 28.54 90 GLN A CA 1
ATOM 566 C C . GLN A 1 90 ? 1.389 5.214 7.800 1.00 26.96 90 GLN A C 1
ATOM 567 O O . GLN A 1 90 ? 0.468 4.681 8.412 1.00 24.32 90 GLN A O 1
ATOM 573 N N . ILE A 1 91 ? 2.347 5.933 8.351 1.00 28.54 91 ILE A N 1
ATOM 574 C CA . ILE A 1 91 ? 2.348 6.362 9.749 1.00 30.38 91 ILE A CA 1
ATOM 575 C C . ILE A 1 91 ? 2.930 7.766 9.817 1.00 32.08 91 ILE A C 1
ATOM 576 O O . ILE A 1 91 ? 4.045 8.026 9.309 1.00 31.88 91 ILE A O 1
ATOM 581 N N . SER A 1 92 ? 2.187 8.655 10.482 1.00 32.18 92 SER A N 1
ATOM 582 C CA . SER A 1 92 ? 2.543 10.053 10.567 1.00 32.78 92 SER A CA 1
ATOM 583 C C . SER A 1 92 ? 2.775 10.425 12.049 1.00 31.50 92 SER A C 1
ATOM 584 O O . SER A 1 92 ? 1.878 10.185 12.868 1.00 31.13 92 SER A O 1
ATOM 587 N N . PRO A 1 93 ? 3.969 10.964 12.403 1.00 30.80 93 PRO A N 1
ATOM 588 C CA . PRO A 1 93 ? 4.180 11.338 13.825 1.00 30.79 93 PRO A CA 1
ATOM 589 C C . PRO A 1 93 ? 3.404 12.616 14.127 1.00 30.22 93 PRO A C 1
ATOM 590 O O . PRO A 1 93 ? 3.354 13.520 13.297 1.00 30.10 93 PRO A O 1
ATOM 594 N N . MET A 1 94 ? 2.773 12.683 15.288 1.00 31.19 94 MET A N 1
ATOM 595 C CA . MET A 1 94 ? 2.151 13.916 15.735 1.00 30.90 94 MET A CA 1
ATOM 596 C C . MET A 1 94 ? 2.824 14.345 17.031 1.00 29.64 94 MET A C 1
ATOM 597 O O . MET A 1 94 ? 2.748 13.624 18.035 1.00 29.68 94 MET A O 1
ATOM 602 N N . PRO A 1 95 ? 3.485 15.518 17.034 1.00 28.89 95 PRO A N 1
ATOM 603 C CA . PRO A 1 95 ? 4.039 15.968 18.293 1.00 28.90 95 PRO A CA 1
ATOM 604 C C . PRO A 1 95 ? 3.001 16.021 19.416 1.00 28.30 95 PRO A C 1
ATOM 605 O O . PRO A 1 95 ? 1.900 16.547 19.259 1.00 27.58 95 PRO A O 1
ATOM 609 N N . ILE A 1 96 ? 3.367 15.459 20.556 1.00 27.43 96 ILE A N 1
ATOM 610 C CA . ILE A 1 96 ? 2.527 15.533 21.747 1.00 28.74 96 ILE A CA 1
ATOM 611 C C . ILE A 1 96 ? 2.249 16.988 22.156 1.00 28.02 96 ILE A C 1
ATOM 612 O O . ILE A 1 96 ? 1.135 17.306 22.588 1.00 28.85 96 ILE A O 1
ATOM 617 N N . ALA A 1 97 ? 3.241 17.865 22.004 1.00 28.07 97 ALA A N 1
ATOM 618 C CA . ALA A 1 97 ? 3.084 19.295 22.323 1.00 28.16 97 ALA A CA 1
ATOM 619 C C . ALA A 1 97 ? 1.932 20.003 21.535 1.00 28.76 97 ALA A C 1
ATOM 620 O O . ALA A 1 97 ? 1.395 21.011 22.002 1.00 28.84 97 ALA A O 1
ATOM 622 N N . TRP A 1 98 ? 1.555 19.476 20.357 1.00 28.61 98 TRP A N 1
ATOM 623 C CA . TRP A 1 98 ? 0.351 19.923 19.675 1.00 29.19 98 TRP A CA 1
ATOM 624 C C . TRP A 1 98 ? -0.903 19.772 20.521 1.00 29.61 98 TRP A C 1
ATOM 625 O O . TRP A 1 98 ? -1.828 20.591 20.372 1.00 30.75 98 TRP A O 1
ATOM 636 N N . ALA A 1 99 ? -0.968 18.747 21.375 1.00 29.17 99 ALA A N 1
ATOM 637 C CA . ALA A 1 99 ? -2.088 18.583 22.283 1.00 29.12 99 ALA A CA 1
ATOM 638 C C . ALA A 1 99 ? -1.897 19.442 23.533 1.00 29.49 99 ALA A C 1
ATOM 639 O O . ALA A 1 99 ? -2.817 20.148 23.939 1.00 29.22 99 ALA A O 1
ATOM 641 N N . THR A 1 100 ? -0.713 19.360 24.139 1.00 28.93 100 THR A N 1
ATOM 642 C CA . THR A 1 100 ? -0.319 20.217 25.269 1.00 29.44 100 THR A CA 1
ATOM 643 C C . THR A 1 100 ? 1.192 20.302 25.390 1.00 29.43 100 THR A C 1
ATOM 644 O O . THR A 1 100 ? 1.873 19.265 25.313 1.00 29.80 100 THR A O 1
ATOM 648 N N . PRO A 1 101 ? 1.726 21.524 25.558 1.00 29.39 101 PRO A N 1
ATOM 649 C CA . PRO A 1 101 ? 3.172 21.679 25.808 1.00 29.28 101 PRO A CA 1
ATOM 650 C C . PRO A 1 101 ? 3.581 21.601 27.289 1.00 28.71 101 PRO A C 1
ATOM 651 O O . PRO A 1 101 ? 4.724 21.879 27.599 1.00 28.72 101 PRO A O 1
ATOM 655 N N . ASP A 1 102 ? 2.664 21.197 28.162 1.00 27.97 102 ASP A N 1
ATOM 656 C CA . ASP A 1 102 ? 2.955 21.050 29.585 1.00 27.99 102 ASP A CA 1
ATOM 657 C C . ASP A 1 102 ? 4.277 20.322 29.797 1.00 27.31 102 ASP A C 1
ATOM 658 O O . ASP A 1 102 ? 4.493 19.227 29.278 1.00 26.30 102 ASP A O 1
ATOM 663 N N . SER A 1 103 ? 5.157 20.938 30.565 1.00 27.07 103 SER A N 1
ATOM 664 C CA . SER A 1 103 ? 6.515 20.398 30.720 1.00 27.98 103 SER A CA 1
ATOM 665 C C . SER A 1 103 ? 6.552 19.007 31.403 1.00 27.59 103 SER A C 1
ATOM 666 O O . SER A 1 103 ? 7.369 18.150 31.021 1.00 26.56 103 SER A O 1
ATOM 669 N N . SER A 1 104 ? 5.647 18.752 32.349 1.00 26.92 104 SER A N 1
ATOM 670 C CA . SER A 1 104 ? 5.587 17.429 32.995 1.00 28.01 104 SER A CA 1
ATOM 671 C C . SER A 1 104 ? 5.223 16.372 31.947 1.00 27.04 104 SER A C 1
ATOM 672 O O . SER A 1 104 ? 5.802 15.288 31.925 1.00 27.43 104 SER A O 1
ATOM 675 N N . VAL A 1 105 ? 4.271 16.711 31.085 1.00 27.49 105 VAL A N 1
ATOM 676 C CA . VAL A 1 105 ? 3.790 15.802 30.031 1.00 27.26 105 VAL A CA 1
ATOM 677 C C . VAL A 1 105 ? 4.899 15.485 29.042 1.00 26.66 105 VAL A C 1
ATOM 678 O O . VAL A 1 105 ? 5.153 14.334 28.754 1.00 26.33 105 VAL A O 1
ATOM 682 N N . ILE A 1 106 ? 5.561 16.515 28.534 1.00 25.88 106 ILE A N 1
ATOM 683 C CA . ILE A 1 106 ? 6.559 16.339 27.488 1.00 26.22 106 ILE A CA 1
ATOM 684 C C . ILE A 1 106 ? 7.798 15.623 28.082 1.00 25.34 106 ILE A C 1
ATOM 685 O O . ILE A 1 106 ? 8.364 14.721 27.462 1.00 24.76 106 ILE A O 1
ATOM 690 N N . ALA A 1 107 ? 8.201 16.011 29.294 1.00 24.59 107 ALA A N 1
ATOM 691 C CA . ALA A 1 107 ? 9.350 15.386 29.950 1.00 25.59 107 ALA A CA 1
ATOM 692 C C . ALA A 1 107 ? 9.059 13.925 30.280 1.00 25.93 107 ALA A C 1
ATOM 693 O O . ALA A 1 107 ? 9.924 13.070 30.086 1.00 24.62 107 ALA A O 1
ATOM 695 N N . ARG A 1 108 ? 7.835 13.630 30.723 1.00 27.22 108 ARG A N 1
ATOM 696 C CA . ARG A 1 108 ? 7.471 12.245 31.074 1.00 28.29 108 ARG A CA 1
ATOM 697 C C . ARG A 1 108 ? 7.462 11.359 29.843 1.00 27.32 108 ARG A C 1
ATOM 698 O O . ARG A 1 108 ? 7.957 10.204 29.888 1.00 26.78 108 ARG A O 1
ATOM 706 N N . ALA A 1 109 ? 6.925 11.901 28.747 1.00 26.67 109 ALA A N 1
ATOM 707 C CA . ALA A 1 109 ? 6.844 11.190 27.469 1.00 26.82 109 ALA A CA 1
ATOM 708 C C . ALA A 1 109 ? 8.226 10.884 26.945 1.00 26.35 109 ALA A C 1
ATOM 709 O O . ALA A 1 109 ? 8.498 9.755 26.523 1.00 27.59 109 ALA A O 1
ATOM 711 N N . GLU A 1 110 ? 9.121 11.860 26.985 1.00 26.40 110 GLU A N 1
ATOM 712 C CA . GLU A 1 110 ? 10.501 11.608 26.595 1.00 27.13 110 GLU A CA 1
ATOM 713 C C . GLU A 1 110 ? 11.167 10.500 27.427 1.00 27.78 110 GLU A C 1
ATOM 714 O O . GLU A 1 110 ? 11.842 9.648 26.855 1.00 27.41 110 GLU A O 1
ATOM 720 N N . SER A 1 111 ? 10.965 10.498 28.748 1.00 27.62 111 SER A N 1
ATOM 721 C CA . SER A 1 111 ? 11.575 9.482 29.607 1.00 29.33 111 SER A CA 1
ATOM 722 C C . SER A 1 111 ? 10.937 8.093 29.508 1.00 29.55 111 SER A C 1
ATOM 723 O O . SER A 1 111 ? 11.575 7.094 29.856 1.00 30.26 111 SER A O 1
ATOM 726 N N . THR A 1 112 ? 9.691 8.044 29.062 1.00 31.56 112 THR A N 1
ATOM 727 C CA . THR A 1 112 ? 8.945 6.808 28.858 1.00 31.87 112 THR A CA 1
ATOM 728 C C . THR A 1 112 ? 9.427 6.052 27.604 1.00 32.87 112 THR A C 1
ATOM 729 O O . THR A 1 112 ? 9.414 4.820 27.570 1.00 34.05 112 THR A O 1
ATOM 733 N N . ILE A 1 113 ? 9.901 6.777 26.602 1.00 32.39 113 ILE A N 1
ATOM 734 C CA . ILE A 1 113 ? 10.475 6.156 25.407 1.00 32.48 113 ILE A CA 1
ATOM 735 C C . ILE A 1 113 ? 11.865 5.601 25.722 1.00 33.12 113 ILE A C 1
ATOM 736 O O . ILE A 1 113 ? 12.725 6.343 26.218 1.00 33.75 113 ILE A O 1
ATOM 741 N N . PRO A 1 114 ? 12.097 4.289 25.475 1.00 33.47 114 PRO A N 1
ATOM 742 C CA . PRO A 1 114 ? 13.403 3.657 25.766 1.00 33.34 114 PRO A CA 1
ATOM 743 C C . PRO A 1 114 ? 14.588 4.415 25.183 1.00 32.80 114 PRO A C 1
ATOM 744 O O . PRO A 1 114 ? 14.518 4.903 24.079 1.00 31.64 114 PRO A O 1
ATOM 748 N N . SER A 1 115 ? 15.683 4.501 25.918 1.00 32.88 115 SER A N 1
ATOM 749 C CA . SER A 1 115 ? 16.840 5.254 25.433 1.00 33.03 115 SER A CA 1
ATOM 750 C C . SER A 1 115 ? 17.410 4.667 24.142 1.00 32.61 115 SER A C 1
ATOM 751 O O . SER A 1 115 ? 17.985 5.396 23.342 1.00 32.49 115 SER A O 1
ATOM 754 N N . GLU A 1 116 ? 17.252 3.354 23.957 1.00 32.33 116 GLU A N 1
ATOM 755 C CA . GLU A 1 116 ? 17.727 2.657 22.761 1.00 32.23 116 GLU A CA 1
ATOM 756 C C . GLU A 1 116 ? 17.041 3.190 21.513 1.00 30.68 116 GLU A C 1
ATOM 757 O O . GLU A 1 116 ? 17.671 3.321 20.472 1.00 29.34 116 GLU A O 1
ATOM 763 N N . GLN A 1 117 ? 15.746 3.490 21.627 1.00 29.74 117 GLN A N 1
ATOM 764 C CA . GLN A 1 117 ? 15.006 4.076 20.516 1.00 29.37 117 GLN A CA 1
ATOM 765 C C . GLN A 1 117 ? 15.463 5.508 20.214 1.00 28.65 117 GLN A C 1
ATOM 766 O O . GLN A 1 117 ? 15.601 5.878 19.051 1.00 27.55 117 GLN A O 1
ATOM 772 N N . TRP A 1 118 ? 15.712 6.311 21.257 1.00 28.58 118 TRP A N 1
ATOM 773 C CA . TRP A 1 118 ? 16.256 7.653 21.050 1.00 28.03 118 TRP A CA 1
ATOM 774 C C . TRP A 1 118 ? 17.606 7.563 20.330 1.00 28.27 118 TRP A C 1
ATOM 775 O O . TRP A 1 118 ? 17.853 8.295 19.373 1.00 28.16 118 TRP A O 1
ATOM 786 N N . THR A 1 119 ? 18.467 6.654 20.788 1.00 27.90 119 THR A N 1
ATOM 787 C CA . THR A 1 119 ? 19.767 6.450 20.153 1.00 28.84 119 THR A CA 1
ATOM 788 C C . THR A 1 119 ? 19.640 6.020 18.693 1.00 28.59 119 THR A C 1
ATOM 789 O O . THR A 1 119 ? 20.306 6.564 17.818 1.00 28.87 119 THR A O 1
ATOM 793 N N . THR A 1 120 ? 18.769 5.063 18.433 1.00 29.30 120 THR A N 1
ATOM 794 C CA . THR A 1 120 ? 18.544 4.590 17.060 1.00 29.67 120 THR A CA 1
ATOM 795 C C . THR A 1 120 ? 18.068 5.730 16.158 1.00 29.64 120 THR A C 1
ATOM 796 O O . THR A 1 120 ? 18.560 5.894 15.047 1.00 29.55 120 THR A O 1
ATOM 800 N N . LEU A 1 121 ? 17.128 6.542 16.642 1.00 29.58 121 LEU A N 1
ATOM 801 C CA . LEU A 1 121 ? 16.641 7.665 15.861 1.00 29.27 121 LEU A CA 1
ATOM 802 C C . LEU A 1 121 ? 17.769 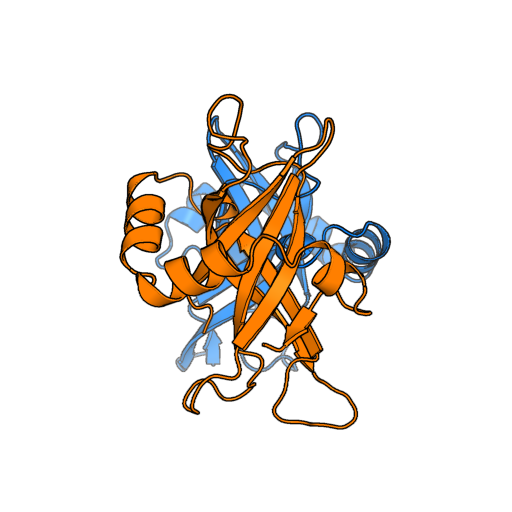8.659 15.533 1.00 29.31 121 LEU A C 1
ATOM 803 O O . LEU A 1 121 ? 17.941 9.099 14.393 1.00 27.94 121 LEU A O 1
ATOM 808 N N . SER A 1 122 ? 18.517 9.040 16.554 1.00 29.99 122 SER A N 1
ATOM 809 C CA . SER A 1 122 ? 19.558 10.046 16.375 1.00 30.87 122 SER A CA 1
ATOM 810 C C . SER A 1 122 ? 20.632 9.559 15.368 1.00 30.87 122 SER A C 1
ATOM 811 O O . SER A 1 122 ? 21.099 10.329 14.538 1.00 30.92 122 SER A O 1
ATOM 814 N N . LYS A 1 123 ? 20.944 8.268 15.409 1.00 31.50 123 LYS A N 1
ATOM 815 C CA . LYS A 1 123 ? 21.883 7.652 14.458 1.00 32.84 123 LYS A CA 1
ATOM 816 C C . LYS A 1 123 ? 21.377 7.558 13.015 1.00 32.96 123 LYS A C 1
ATOM 817 O O . LYS A 1 123 ? 22.168 7.516 12.066 1.00 32.27 123 LYS A O 1
ATOM 823 N N . ASN A 1 124 ? 20.064 7.529 12.846 1.00 33.16 124 ASN A N 1
ATOM 824 C 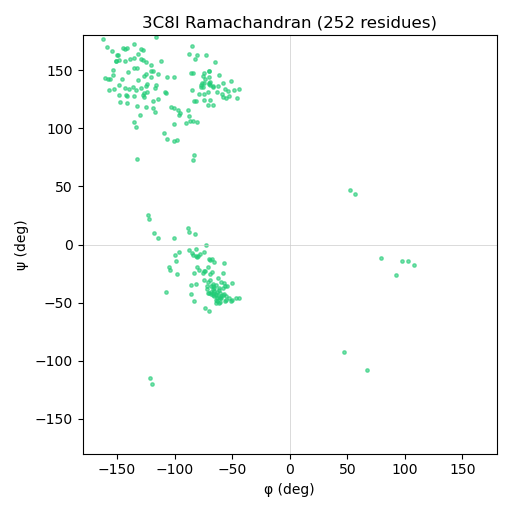CA . ASN A 1 124 ? 19.463 7.449 11.517 1.00 33.75 124 ASN A CA 1
ATOM 825 C C . ASN A 1 124 ? 18.963 8.798 11.017 1.00 33.67 124 ASN A C 1
ATOM 826 O O . ASN A 1 124 ? 18.338 8.903 9.954 1.00 32.47 124 ASN A O 1
ATOM 831 N N . LEU A 1 125 ? 19.245 9.846 11.788 1.00 34.05 125 LEU A N 1
ATOM 832 C CA . LEU A 1 125 ? 18.745 11.173 11.462 1.00 34.23 125 LEU A CA 1
ATOM 833 C C . LEU A 1 125 ? 19.236 11.626 10.103 1.00 34.65 125 LEU A C 1
ATOM 834 O O . LEU A 1 125 ? 18.520 12.334 9.386 1.00 34.94 125 LEU A O 1
ATOM 839 N N . ASN A 1 126 ? 20.448 11.195 9.734 1.00 35.32 126 ASN A N 1
ATOM 840 C CA . ASN A 1 126 ? 21.011 11.505 8.425 1.00 35.75 126 ASN A CA 1
ATOM 841 C C . ASN A 1 126 ? 20.382 10.761 7.229 1.00 36.18 126 ASN A C 1
ATOM 842 O O . ASN A 1 126 ? 20.770 10.995 6.086 1.00 36.60 126 ASN A O 1
ATOM 847 N N . LYS A 1 127 ? 19.397 9.892 7.472 1.00 36.26 127 LYS A N 1
ATOM 848 C CA . LYS A 1 127 ? 18.681 9.223 6.364 1.00 36.07 127 LYS A CA 1
ATOM 849 C C . LYS A 1 127 ? 17.466 10.006 5.828 1.00 35.56 127 LYS A C 1
ATOM 850 O O . LYS A 1 127 ? 16.648 9.474 5.070 1.00 35.29 127 LYS A O 1
ATOM 856 N N . LEU A 1 128 ? 17.358 11.280 6.188 1.00 34.79 128 LEU A N 1
ATOM 857 C CA . LEU A 1 128 ? 16.199 12.083 5.791 1.00 34.94 128 LEU A CA 1
ATOM 858 C C . LEU A 1 128 ? 15.865 12.026 4.292 1.00 34.73 128 LEU A C 1
ATOM 859 O O . LEU A 1 128 ? 14.714 11.839 3.907 1.00 33.24 128 LEU A O 1
ATOM 864 N N . ASP A 1 129 ? 16.869 12.199 3.439 1.00 35.52 129 ASP A N 1
ATOM 865 C CA . ASP A 1 129 ? 16.603 12.295 2.002 1.00 35.85 129 ASP A CA 1
ATOM 866 C C . ASP A 1 129 ? 16.086 10.982 1.450 1.00 35.36 129 ASP A C 1
ATOM 867 O O . ASP A 1 129 ? 15.205 10.990 0.599 1.00 35.57 129 ASP A O 1
ATOM 872 N N . GLN A 1 130 ? 16.627 9.862 1.937 1.00 35.21 130 GLN A N 1
ATOM 873 C CA . GLN A 1 130 ? 16.135 8.520 1.595 1.00 35.45 130 GLN A CA 1
ATOM 874 C C . GLN A 1 130 ? 14.674 8.315 2.005 1.00 34.80 130 GLN A C 1
ATOM 875 O O . GLN A 1 130 ? 13.914 7.702 1.268 1.00 34.72 130 GLN A O 1
ATOM 881 N N . VAL A 1 131 ? 14.303 8.792 3.196 1.00 33.72 131 VAL A N 1
ATOM 882 C CA . VAL A 1 131 ? 12.901 8.657 3.660 1.00 33.08 131 VAL A CA 1
ATOM 883 C C . VAL A 1 131 ? 11.973 9.443 2.735 1.00 33.08 131 VAL A C 1
ATOM 884 O O . VAL A 1 131 ? 10.909 8.966 2.349 1.00 32.07 131 VAL A O 1
ATOM 888 N N . ARG A 1 132 ? 12.384 10.657 2.374 1.00 33.77 132 ARG A N 1
ATOM 889 C CA . ARG A 1 132 ? 11.560 11.519 1.527 1.00 34.70 132 ARG A CA 1
ATOM 890 C C . ARG A 1 132 ? 11.471 10.998 0.066 1.00 34.84 132 ARG A C 1
ATOM 891 O O . ARG A 1 132 ? 10.636 11.442 -0.709 1.00 36.27 132 ARG A O 1
ATOM 899 N N . GLU A 1 133 ? 12.314 10.042 -0.285 1.00 34.77 133 GLU A N 1
ATOM 900 C CA . GLU A 1 133 ? 12.237 9.404 -1.590 1.00 34.64 133 GLU A CA 1
ATOM 901 C C . GLU A 1 133 ? 11.207 8.253 -1.631 1.00 33.45 133 GLU A C 1
ATOM 902 O O . GLU A 1 133 ? 10.890 7.772 -2.703 1.00 33.87 133 GLU A O 1
ATOM 908 N N . THR A 1 134 ? 10.651 7.847 -0.483 1.00 31.29 134 THR A N 1
ATOM 909 C CA . THR A 1 134 ? 9.698 6.720 -0.468 1.00 30.24 134 THR A CA 1
ATOM 910 C C . THR A 1 134 ? 8.286 7.245 -0.801 1.00 29.15 134 THR A C 1
ATOM 911 O O . THR A 1 134 ? 8.050 8.450 -0.899 1.00 28.37 134 THR A O 1
ATOM 915 N N . LYS A 1 135 ? 7.346 6.345 -1.018 1.00 27.63 135 LYS A N 1
ATOM 916 C CA . LYS A 1 135 ? 6.009 6.746 -1.395 1.00 27.29 135 LYS A CA 1
ATOM 917 C C . LYS A 1 135 ? 5.192 7.478 -0.317 1.00 27.35 135 LYS A C 1
ATOM 918 O O . LYS A 1 135 ? 4.348 8.352 -0.634 1.00 26.17 135 LYS A O 1
ATOM 924 N N . PHE A 1 136 ? 5.379 7.073 0.933 1.00 26.68 136 PHE A N 1
ATOM 925 C CA . PHE A 1 136 ? 4.625 7.631 2.038 1.00 27.67 136 PHE A CA 1
ATOM 926 C C . PHE A 1 136 ? 5.511 8.233 3.132 1.00 27.81 136 PHE A C 1
ATOM 927 O O . PHE A 1 136 ? 5.072 8.333 4.271 1.00 26.76 136 PHE A O 1
ATOM 935 N N . ASP A 1 137 ? 6.729 8.656 2.782 1.00 27.42 137 ASP A N 1
ATOM 936 C CA . ASP A 1 137 ? 7.674 9.214 3.765 1.00 27.70 137 ASP A CA 1
ATOM 937 C C . ASP A 1 137 ? 7.842 8.255 4.951 1.00 27.69 137 ASP A C 1
ATOM 938 O O . ASP A 1 137 ? 7.793 8.642 6.116 1.00 26.43 137 ASP A O 1
ATOM 943 N N . LEU A 1 138 ? 8.034 6.985 4.626 1.00 27.30 138 LEU A N 1
ATOM 944 C CA . LEU A 1 138 ? 8.129 5.924 5.609 1.00 27.43 138 LEU A CA 1
ATOM 945 C C . LEU A 1 138 ? 9.084 4.930 5.008 1.00 27.56 138 LEU A C 1
ATOM 946 O O . LEU A 1 138 ? 8.836 4.408 3.899 1.00 27.95 138 LEU A O 1
ATOM 951 N N . LEU A 1 139 ? 10.159 4.661 5.740 1.00 28.57 139 LEU A N 1
ATOM 952 C CA . LEU A 1 139 ? 11.257 3.793 5.277 1.00 28.71 139 LEU A CA 1
ATOM 953 C C . LEU A 1 139 ? 11.587 2.739 6.322 1.00 28.33 139 LEU A C 1
ATOM 954 O O . LEU A 1 139 ? 12.086 3.056 7.395 1.00 26.89 139 LEU A O 1
ATOM 959 N N . GLU A 1 140 ? 11.293 1.478 6.007 1.00 29.62 140 GLU A N 1
ATOM 960 C CA . GLU A 1 140 ? 11.571 0.395 6.928 1.00 31.19 140 GLU A CA 1
ATOM 961 C C . GLU A 1 140 ? 13.069 0.219 6.999 1.00 31.79 140 GLU A C 1
ATOM 962 O O . GLU A 1 140 ? 13.747 0.322 5.979 1.00 31.18 140 GLU A O 1
ATOM 968 N N . LEU A 1 141 ? 13.562 -0.009 8.213 1.00 31.84 141 LEU A N 1
ATOM 969 C CA . LEU A 1 141 ? 14.980 -0.149 8.455 1.00 32.98 141 LEU A CA 1
ATOM 970 C C . LEU A 1 141 ? 15.401 -1.598 8.219 1.00 33.84 141 LEU A C 1
ATOM 971 O O . LEU A 1 141 ? 16.592 -1.837 8.012 1.00 36.24 141 LEU A O 1
ATOM 976 N N . ASN B 1 13 ? -11.775 12.446 10.507 1.00 62.79 13 ASN B N 1
ATOM 977 C CA . ASN B 1 13 ? -10.907 11.949 11.628 1.00 62.38 13 ASN B CA 1
ATOM 978 C C . ASN B 1 13 ? -10.211 13.066 12.425 1.00 61.94 13 ASN B C 1
ATOM 979 O O . ASN B 1 13 ? -10.113 12.997 13.662 1.00 62.44 13 ASN B O 1
ATOM 984 N N . TYR B 1 14 ? -9.720 14.083 11.716 1.00 60.81 14 TYR B N 1
ATOM 985 C CA . TYR B 1 14 ? -9.142 15.279 12.347 1.00 59.10 14 TYR B CA 1
ATOM 986 C C . TYR B 1 14 ? -9.754 16.481 11.648 1.00 58.07 14 TYR B C 1
ATOM 987 O O . TYR B 1 14 ? -9.100 17.146 10.836 1.00 58.96 14 TYR B O 1
ATOM 996 N N . ASP B 1 15 ? -11.022 16.760 11.933 1.00 56.00 15 ASP B N 1
ATOM 997 C CA . ASP B 1 15 ? -11.746 17.726 11.092 1.00 53.85 15 ASP B CA 1
ATOM 998 C C . ASP B 1 15 ? -11.617 19.184 11.502 1.00 50.79 15 ASP B C 1
ATOM 999 O O . ASP B 1 15 ? -11.182 19.499 12.599 1.00 51.24 15 ASP B O 1
ATOM 1004 N N . LEU B 1 16 ? -11.969 20.065 10.580 1.00 47.92 16 LEU B N 1
ATOM 1005 C CA . LEU B 1 16 ? -11.698 21.470 10.744 1.00 45.15 16 LEU B CA 1
ATOM 1006 C C . LEU B 1 16 ? -12.687 22.077 11.710 1.00 42.35 16 LEU B C 1
ATOM 1007 O O . LEU B 1 16 ? -13.881 21.835 11.608 1.00 42.38 16 LEU B O 1
ATOM 1012 N N . VAL B 1 17 ? -12.178 22.899 12.617 1.00 38.91 17 VAL B N 1
ATOM 1013 C CA . VAL B 1 17 ? -13.003 23.703 13.485 1.00 36.15 17 VAL B CA 1
ATOM 1014 C C . VAL B 1 17 ? -12.578 25.163 13.331 1.00 33.87 17 VAL B C 1
ATOM 1015 O O . VAL B 1 17 ? -11.403 25.456 13.113 1.00 32.70 17 VAL B O 1
ATOM 1019 N N . PRO B 1 18 ? -13.528 26.086 13.452 1.00 31.75 18 PRO B N 1
ATOM 1020 C CA . PRO B 1 18 ? -13.103 27.482 13.518 1.00 30.76 18 PRO B CA 1
ATOM 1021 C C . PRO B 1 18 ? -12.479 27.816 14.875 1.00 29.06 18 PRO B C 1
ATOM 1022 O O . PRO B 1 18 ? -12.934 27.310 15.913 1.00 28.18 18 PRO B O 1
ATOM 1026 N N . ALA B 1 19 ? -11.444 28.643 14.846 1.00 27.87 19 ALA B N 1
ATOM 1027 C CA . ALA B 1 19 ? -10.894 29.256 16.051 1.00 28.17 19 ALA B CA 1
ATOM 1028 C C . ALA B 1 19 ? -10.634 30.746 15.782 1.00 27.03 19 ALA B C 1
ATOM 1029 O O . ALA B 1 19 ? -10.566 31.180 14.617 1.00 28.34 19 ALA B O 1
ATOM 1031 N N . MET B 1 20 ? -10.512 31.524 16.846 1.00 27.01 20 MET B N 1
ATOM 1032 C CA . MET B 1 20 ? -10.404 32.962 16.747 1.00 26.70 20 MET B CA 1
ATOM 1033 C C . MET B 1 20 ? -9.655 33.498 17.957 1.00 27.22 20 MET B C 1
ATOM 1034 O O . MET B 1 20 ? -9.818 32.992 19.078 1.00 27.16 20 MET B O 1
ATOM 1039 N N . ILE B 1 21 ? -8.873 34.555 17.746 1.00 27.49 21 ILE B N 1
ATOM 1040 C CA . ILE B 1 21 ? -8.152 35.198 18.842 1.00 28.14 21 ILE B CA 1
ATOM 1041 C C . ILE B 1 21 ? -9.168 35.930 19.711 1.00 28.78 21 ILE B C 1
ATOM 1042 O O . ILE B 1 21 ? -9.886 36.826 19.239 1.00 27.21 21 ILE B O 1
ATOM 1047 N N . ALA B 1 22 ? -9.216 35.536 20.982 1.00 29.61 22 ALA B N 1
ATOM 1048 C CA . ALA B 1 22 ? -10.192 36.058 21.954 1.00 31.32 22 ALA B CA 1
ATOM 1049 C C . ALA B 1 22 ? -9.553 37.065 22.908 1.00 32.27 22 ALA B C 1
ATOM 1050 O O . ALA B 1 22 ? -10.249 37.896 23.509 1.00 33.50 22 ALA B O 1
ATOM 1052 N N . GLU B 1 23 ? -8.234 36.997 23.051 1.00 33.91 23 GLU B N 1
ATOM 1053 C CA . GLU B 1 23 ? -7.505 37.890 23.926 1.00 34.72 23 GLU B CA 1
ATOM 1054 C C . GLU B 1 23 ? -6.025 37.914 23.550 1.00 35.24 23 GLU B C 1
ATOM 1055 O O . GLU B 1 23 ? -5.451 36.885 23.165 1.00 33.50 23 GLU B O 1
ATOM 1061 N N . VAL B 1 24 ? -5.415 39.096 23.661 1.00 35.36 24 VAL B N 1
ATOM 1062 C CA . VAL B 1 24 ? -4.010 39.291 23.323 1.00 36.15 24 VAL B CA 1
ATOM 1063 C C . VAL B 1 24 ? -3.277 39.935 24.494 1.00 37.16 24 VAL B C 1
ATOM 1064 O O . VAL B 1 24 ? -3.738 40.937 25.045 1.00 37.13 24 VAL B O 1
ATOM 1068 N N . ASN B 1 25 ? -2.141 39.347 24.866 1.00 38.23 25 ASN B N 1
ATOM 1069 C CA . ASN B 1 25 ? -1.347 39.754 26.030 1.00 38.76 25 ASN B CA 1
ATOM 1070 C C . ASN B 1 25 ? 0.108 39.938 25.580 1.00 39.69 25 ASN B C 1
ATOM 1071 O O . ASN B 1 25 ? 0.452 39.571 24.462 1.00 39.98 25 ASN B O 1
ATOM 1076 N N . PRO B 1 26 ? 0.970 40.531 26.422 1.00 40.27 26 PRO B N 1
ATOM 1077 C CA . PRO B 1 26 ? 2.362 40.671 25.978 1.00 40.30 26 PRO B CA 1
ATOM 1078 C C . PRO B 1 26 ? 3.069 39.366 25.595 1.00 40.65 26 PRO B C 1
ATOM 1079 O O . PRO B 1 26 ? 3.766 39.327 24.587 1.00 40.82 26 PRO B O 1
ATOM 1083 N N . ARG B 1 27 ? 2.885 38.303 26.369 1.00 40.56 27 ARG 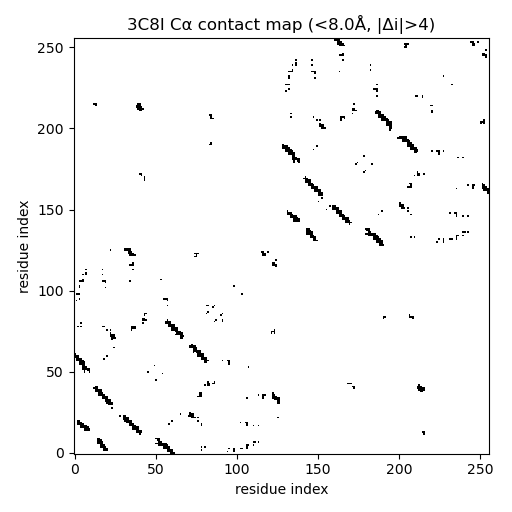B N 1
ATOM 1084 C CA . ARG B 1 27 ? 3.623 37.065 26.126 1.00 40.78 27 ARG B CA 1
ATOM 1085 C C . ARG B 1 27 ? 2.848 35.985 25.358 1.00 40.01 27 ARG B C 1
ATOM 1086 O O . ARG B 1 27 ? 3.455 35.013 24.907 1.00 39.82 27 ARG B O 1
ATOM 1094 N N . ASP B 1 28 ? 1.526 36.132 25.240 1.00 38.74 28 ASP B N 1
ATOM 1095 C CA . ASP B 1 28 ? 0.720 35.121 24.572 1.00 38.27 28 ASP B CA 1
ATOM 1096 C C . ASP B 1 28 ? -0.662 35.628 24.153 1.00 36.67 28 ASP B C 1
ATOM 1097 O O . ASP B 1 28 ? -1.014 36.779 24.381 1.00 36.22 28 ASP B O 1
ATOM 1102 N N . MET B 1 29 ? -1.404 34.754 23.482 1.00 34.87 29 MET B N 1
ATOM 1103 C CA . MET B 1 29 ? -2.766 35.006 23.086 1.00 34.73 29 MET B CA 1
ATOM 1104 C C . MET B 1 29 ? -3.670 33.855 23.513 1.00 33.97 29 MET B C 1
ATOM 1105 O O . MET B 1 29 ? -3.213 32.736 23.755 1.00 34.54 29 MET B O 1
ATOM 1110 N N . VAL B 1 30 ? -4.958 34.133 23.595 1.00 32.96 30 VAL B N 1
ATOM 1111 C CA . VAL B 1 30 ? -5.940 33.108 23.907 1.00 32.62 30 VAL B CA 1
ATOM 1112 C C . VAL B 1 30 ? -6.816 32.936 22.689 1.00 31.39 30 VAL B C 1
ATOM 1113 O O . VAL B 1 30 ? -7.355 33.900 22.157 1.00 30.78 30 VAL B O 1
ATOM 1117 N N . VAL B 1 31 ? -6.910 31.699 22.218 1.00 30.66 31 VAL B N 1
ATOM 1118 C CA . VAL B 1 31 ? -7.742 31.371 21.094 1.00 30.26 31 VAL B CA 1
ATOM 1119 C C . VAL B 1 31 ? -8.964 30.622 21.631 1.00 29.57 31 VAL B C 1
ATOM 1120 O O . VAL B 1 31 ? -8.878 29.886 22.622 1.00 29.04 31 VAL B O 1
ATOM 1124 N N . MET B 1 32 ? -10.112 30.863 21.007 1.00 29.30 32 MET B N 1
ATOM 1125 C CA . MET B 1 32 ? -11.360 30.154 21.314 1.00 28.44 32 MET B CA 1
ATOM 1126 C C . MET B 1 32 ? -11.746 29.393 20.066 1.00 27.42 32 MET B C 1
ATOM 1127 O O . MET B 1 32 ? -11.700 29.959 18.977 1.00 27.18 32 MET B O 1
ATOM 1132 N N . ALA B 1 33 ? -12.136 28.133 20.217 1.00 26.95 33 ALA B N 1
ATOM 1133 C CA . ALA B 1 33 ? -12.619 27.316 19.103 1.00 27.69 33 ALA B CA 1
ATOM 1134 C C . ALA B 1 33 ? -14.034 26.832 19.342 1.00 27.63 33 ALA B C 1
ATOM 1135 O O . ALA B 1 33 ? -14.434 26.642 20.482 1.00 28.82 33 ALA B O 1
ATOM 1137 N N . LEU B 1 34 ? -14.790 26.651 18.254 1.00 28.50 34 LEU B N 1
ATOM 1138 C CA . LEU B 1 34 ? -16.124 26.048 18.297 1.00 28.49 34 LEU B CA 1
ATOM 1139 C C . LEU B 1 34 ? -15.996 24.548 17.990 1.00 28.84 34 LEU B C 1
ATOM 1140 O O . LEU B 1 34 ? -15.631 24.154 16.882 1.00 29.49 34 LEU B O 1
ATOM 1145 N N . VAL B 1 35 ? -16.291 23.719 18.987 1.00 28.98 35 VAL B N 1
ATOM 1146 C CA . VAL B 1 35 ? -16.083 22.284 18.906 1.00 28.35 35 VAL B CA 1
ATOM 1147 C C . VAL B 1 35 ? -17.369 21.486 19.211 1.00 29.22 35 VAL B C 1
ATOM 1148 O O . VAL B 1 35 ? -18.319 21.971 19.854 1.00 28.84 35 VAL B O 1
ATOM 1152 N N . ASN B 1 36 ? -17.395 20.260 18.706 1.00 28.70 36 ASN B N 1
ATOM 1153 C CA . ASN B 1 36 ? -18.490 19.344 18.907 1.00 28.61 36 ASN B CA 1
ATOM 1154 C C . ASN B 1 36 ? -18.096 18.373 19.994 1.00 28.32 36 ASN B C 1
ATOM 1155 O O . ASN B 1 36 ? -17.134 17.630 19.826 1.00 28.53 36 ASN B O 1
ATOM 1160 N N . THR B 1 37 ? -18.824 18.367 21.103 1.00 28.12 37 THR B N 1
ATOM 1161 C CA . THR B 1 37 ? -18.480 17.463 22.216 1.00 28.77 37 THR B CA 1
ATOM 1162 C C . THR B 1 37 ? -18.981 16.024 22.069 1.00 29.27 37 THR B C 1
ATOM 1163 O O . THR B 1 37 ? -18.660 15.166 22.915 1.00 29.65 37 THR B O 1
ATOM 1167 N N . ASN B 1 38 ? -19.743 15.724 21.017 1.00 29.53 38 ASN B N 1
ATOM 1168 C CA . ASN B 1 38 ? -20.159 14.327 20.769 1.00 30.75 38 ASN B CA 1
ATOM 1169 C C . ASN B 1 38 ? -19.000 13.463 20.303 1.00 31.61 38 ASN B C 1
ATOM 1170 O O . ASN B 1 38 ? -18.288 13.827 19.370 1.00 31.33 38 ASN B O 1
ATOM 1175 N N . VAL B 1 39 ? -18.834 12.298 20.923 1.00 33.28 39 VAL B N 1
ATOM 1176 C CA . VAL B 1 39 ? -17.833 11.350 20.450 1.00 35.21 39 VAL B CA 1
ATOM 1177 C C . VAL B 1 39 ? -18.212 10.823 19.054 1.00 36.32 39 VAL B C 1
ATOM 1178 O O . VAL B 1 39 ? -17.344 10.714 18.186 1.00 37.14 39 VAL B O 1
ATOM 1182 N N . ASP B 1 40 ? -19.515 10.601 18.819 1.00 37.05 40 ASP B N 1
ATOM 1183 C CA . ASP B 1 40 ? -20.017 10.230 17.483 1.00 37.36 40 ASP B CA 1
ATOM 1184 C C . ASP B 1 40 ? -20.332 11.451 16.622 1.00 38.17 40 ASP B C 1
ATOM 1185 O O . ASP B 1 40 ? -21.324 12.157 16.876 1.00 37.90 40 ASP B O 1
ATOM 1190 N N . PRO B 1 41 ? -19.530 11.677 15.568 1.00 38.84 41 PRO B N 1
ATOM 1191 C CA . PRO B 1 41 ? -19.649 12.899 14.782 1.00 39.37 41 PRO B CA 1
ATOM 1192 C C . PRO B 1 41 ? -20.825 12.897 13.800 1.00 39.77 41 PRO B C 1
ATOM 1193 O O . PRO B 1 41 ? -21.108 13.934 13.193 1.00 41.24 41 PRO B O 1
ATOM 1197 N N . THR B 1 42 ? -21.500 11.759 13.643 1.00 38.72 42 THR B N 1
ATOM 1198 C CA . THR B 1 42 ? -22.617 11.669 12.716 1.00 38.65 42 THR B CA 1
ATOM 1199 C C . THR B 1 42 ? -23.893 12.233 13.343 1.00 38.05 42 THR B C 1
ATOM 1200 O O . THR B 1 42 ? -24.815 12.604 12.632 1.00 38.28 42 THR B O 1
ATOM 1204 N N . LEU B 1 43 ? -23.927 12.327 14.674 1.00 36.87 43 LEU B N 1
ATOM 1205 C CA . LEU B 1 43 ? -25.105 12.846 15.359 1.00 35.91 43 LEU B CA 1
ATOM 1206 C C . LEU B 1 43 ? -25.202 14.357 15.153 1.00 34.97 43 LEU B C 1
ATOM 1207 O O . LEU B 1 43 ? -24.188 14.999 14.822 1.00 33.77 43 LEU B O 1
ATOM 1212 N N . PRO B 1 44 ? -26.395 14.945 15.405 1.00 33.70 44 PRO B N 1
ATOM 1213 C CA . PRO B 1 44 ? -26.441 16.406 15.447 1.00 33.94 44 PRO B CA 1
ATOM 1214 C C . PRO B 1 44 ? -25.437 16.910 16.487 1.00 33.80 44 PRO B C 1
ATOM 1215 O O . PRO B 1 44 ? -25.377 16.346 17.590 1.00 32.87 44 PRO B O 1
ATOM 1219 N N . PRO B 1 45 ? -24.633 17.928 16.127 1.00 34.00 45 PRO B N 1
ATOM 1220 C CA . PRO B 1 45 ? -23.523 18.311 16.983 1.00 33.67 45 PRO B CA 1
ATOM 1221 C C . PRO B 1 45 ? -23.958 18.964 18.288 1.00 33.65 45 PRO B C 1
ATOM 1222 O O . PRO B 1 45 ? -25.013 19.627 18.362 1.00 31.46 45 PRO B O 1
ATOM 1226 N N . ARG B 1 46 ? -23.138 18.753 19.303 1.00 32.77 46 ARG B N 1
ATOM 1227 C CA . ARG B 1 46 ? -23.334 19.342 20.594 1.00 33.86 46 ARG B CA 1
ATOM 1228 C C . ARG B 1 46 ? -22.249 20.394 20.761 1.00 33.17 46 ARG B C 1
ATOM 1229 O O . ARG B 1 46 ? -21.097 20.077 21.112 1.00 31.22 46 ARG B O 1
ATOM 1237 N N . TRP B 1 47 ? -22.597 21.641 20.451 1.00 31.98 47 TRP B N 1
ATOM 1238 C CA . TRP B 1 47 ? -21.578 22.673 20.318 1.00 32.16 47 TRP B CA 1
ATOM 1239 C C . TRP B 1 47 ? -21.049 23.137 21.656 1.00 31.09 47 TRP B C 1
ATOM 1240 O O . TRP B 1 47 ? -21.781 23.225 22.629 1.00 31.32 47 TRP B O 1
ATOM 1251 N N . ALA B 1 48 ? -19.766 23.458 21.677 1.00 29.99 48 ALA B N 1
ATOM 1252 C CA . ALA B 1 48 ? -19.105 24.009 22.843 1.00 30.38 48 ALA B CA 1
ATOM 1253 C C . ALA B 1 48 ? -17.969 24.944 22.410 1.00 29.90 48 ALA B C 1
ATOM 1254 O O . ALA B 1 48 ? -17.514 24.915 21.247 1.00 29.65 48 ALA B O 1
ATOM 1256 N N . LEU B 1 49 ? -17.534 25.762 23.351 1.00 29.74 49 LEU B N 1
ATOM 1257 C CA . LEU B 1 49 ? -16.416 26.672 23.172 1.00 29.96 49 LEU B CA 1
ATOM 1258 C C . LEU B 1 49 ? -15.239 26.128 23.961 1.00 30.10 49 LEU B C 1
ATOM 1259 O O . LEU B 1 49 ? -15.379 25.787 25.141 1.00 30.11 49 LEU B O 1
ATOM 1264 N N . ALA B 1 50 ? -14.082 26.037 23.311 1.00 29.46 50 ALA B N 1
ATOM 1265 C CA . ALA B 1 50 ? -12.867 25.542 23.956 1.00 29.76 50 ALA B CA 1
ATOM 1266 C C . ALA B 1 50 ? -11.799 26.605 23.808 1.00 30.13 50 ALA B C 1
ATOM 1267 O O . ALA B 1 50 ? -11.566 27.084 22.712 1.00 32.23 50 ALA B O 1
ATOM 1269 N N . THR B 1 51 ? -11.118 26.961 24.883 1.00 29.98 51 THR B N 1
ATOM 1270 C CA . THR B 1 51 ? -10.055 27.933 24.785 1.00 29.65 51 THR B CA 1
ATOM 1271 C C . THR B 1 51 ? -8.678 27.353 25.039 1.00 29.47 51 THR B C 1
ATOM 1272 O O . THR B 1 51 ? -8.518 26.310 25.685 1.00 28.23 51 THR B O 1
ATOM 1276 N N . ARG B 1 52 ? -7.670 28.046 24.526 1.00 29.27 52 ARG B N 1
ATOM 1277 C CA . ARG B 1 52 ? -6.295 27.630 24.679 1.00 29.63 52 ARG B CA 1
ATOM 1278 C C . ARG B 1 52 ? -5.360 28.819 24.619 1.00 29.32 52 ARG B C 1
ATOM 1279 O O . ARG B 1 52 ? -5.461 29.654 23.728 1.00 27.76 52 ARG B O 1
ATOM 1287 N N . ASN B 1 53 ? -4.430 28.843 25.555 1.00 30.26 53 ASN B N 1
ATOM 1288 C CA . ASN B 1 53 ? -3.381 29.844 25.589 1.00 31.30 53 ASN B CA 1
ATOM 1289 C C . ASN B 1 53 ? -2.255 29.430 24.660 1.00 31.08 53 ASN B C 1
ATOM 1290 O O . ASN B 1 53 ? -1.729 28.314 24.758 1.00 31.40 53 ASN B O 1
ATOM 1295 N N . ILE B 1 54 ? -1.927 30.304 23.720 1.00 30.05 54 ILE B N 1
ATOM 1296 C CA . ILE B 1 54 ? -0.956 30.009 22.665 1.00 31.14 54 ILE B CA 1
ATOM 1297 C C . ILE B 1 54 ? 0.104 31.101 22.577 1.00 31.17 54 ILE B C 1
ATOM 1298 O O . ILE B 1 54 ? -0.208 32.296 22.631 1.00 30.70 54 ILE B O 1
ATOM 1303 N N . THR B 1 55 ? 1.365 30.702 22.467 1.00 31.80 55 THR B N 1
ATOM 1304 C CA . THR B 1 55 ? 2.439 31.697 22.419 1.00 32.31 55 THR B CA 1
ATOM 1305 C C . THR B 1 55 ? 2.683 32.200 20.993 1.00 32.67 55 THR B C 1
ATOM 1306 O O . THR B 1 55 ? 2.831 33.401 20.785 1.00 32.81 55 THR B O 1
ATOM 1310 N N . ALA B 1 56 ? 2.691 31.298 20.014 1.00 32.36 56 ALA B N 1
ATOM 1311 C CA . ALA B 1 56 ? 3.064 31.651 18.642 1.00 32.41 56 ALA B CA 1
ATOM 1312 C C . ALA B 1 56 ? 2.239 30.913 17.590 1.00 32.42 56 ALA B C 1
ATOM 1313 O O . ALA B 1 56 ? 2.050 29.702 17.676 1.00 31.13 56 ALA B O 1
ATOM 1315 N N . ILE B 1 57 ? 1.773 31.653 16.587 1.00 31.90 57 ILE B N 1
ATOM 1316 C CA . ILE B 1 57 ? 1.166 31.048 15.403 1.00 32.69 57 ILE B CA 1
ATOM 1317 C C . ILE B 1 57 ? 1.794 31.733 14.186 1.00 33.13 57 ILE B C 1
ATOM 1318 O O . ILE B 1 57 ? 1.676 32.950 14.055 1.00 31.85 57 ILE B O 1
ATOM 1323 N N . PRO B 1 58 ? 2.481 30.964 13.316 1.00 34.59 58 PRO B N 1
ATOM 1324 C CA . PRO B 1 58 ? 3.040 31.522 12.096 1.00 35.64 58 PRO B CA 1
ATOM 1325 C C . PRO B 1 58 ? 2.020 32.357 11.329 1.00 36.41 58 PRO B C 1
ATOM 1326 O O . PRO B 1 58 ? 0.889 31.915 11.149 1.00 37.16 58 PRO B O 1
ATOM 1330 N N . GLY B 1 59 ? 2.421 33.545 10.890 1.00 37.34 59 GLY B N 1
ATOM 1331 C CA . GLY B 1 59 ? 1.510 34.453 10.200 1.00 38.41 59 GLY B CA 1
ATOM 1332 C C . GLY B 1 59 ? 0.812 35.437 11.124 1.00 39.10 59 GLY B C 1
ATOM 1333 O O . GLY B 1 59 ? 0.419 36.503 10.692 1.00 39.93 59 GLY B O 1
ATOM 1334 N N . ILE B 1 60 ? 0.648 35.093 12.399 1.00 40.04 60 ILE B N 1
ATOM 1335 C CA . ILE B 1 60 ? -0.052 35.962 13.345 1.00 40.85 60 ILE B CA 1
ATOM 1336 C C . ILE B 1 60 ? 0.943 36.772 14.172 1.00 41.82 60 ILE B C 1
ATOM 1337 O O . ILE B 1 60 ? 1.380 36.372 15.250 1.00 41.55 60 ILE B O 1
ATOM 1342 N N . GLU B 1 61 ? 1.284 37.936 13.647 1.00 43.38 61 GLU B N 1
ATOM 1343 C CA . GLU B 1 61 ? 2.200 38.859 14.287 1.00 44.50 61 GLU B CA 1
ATOM 1344 C C . GLU B 1 61 ? 1.730 40.267 13.945 1.00 44.80 61 GLU B C 1
ATOM 1345 O O . GLU B 1 61 ? 1.254 40.509 12.834 1.00 44.96 61 GLU B O 1
ATOM 1351 N N . GLY B 1 62 ? 1.850 41.177 14.905 1.00 45.01 62 GLY B N 1
ATOM 1352 C CA . GLY B 1 62 ? 1.594 42.586 14.677 1.00 45.41 62 GLY B CA 1
ATOM 1353 C C . GLY B 1 62 ? 0.150 42.936 14.372 1.00 45.76 62 GLY B C 1
ATOM 1354 O O . GLY B 1 62 ? -0.706 42.899 15.253 1.00 46.02 62 GLY B O 1
ATOM 1355 N N . ASP B 1 63 ? -0.116 43.280 13.114 1.00 45.85 63 ASP B N 1
ATOM 1356 C CA . ASP B 1 63 ? -1.422 43.830 12.727 1.00 45.48 63 ASP B CA 1
ATOM 1357 C C . ASP B 1 63 ? -2.501 42.733 12.700 1.00 45.02 63 ASP B C 1
ATOM 1358 O O . ASP B 1 63 ? -3.689 43.039 12.802 1.00 45.34 63 ASP B O 1
ATOM 1363 N N . THR B 1 64 ? -2.094 41.469 12.551 1.00 43.90 64 THR B N 1
ATOM 1364 C CA . THR B 1 64 ? -3.050 40.361 12.591 1.00 43.12 64 THR B CA 1
ATOM 1365 C C . THR B 1 64 ? -3.117 39.726 13.975 1.00 41.99 64 THR B C 1
ATOM 1366 O O . THR B 1 64 ? -3.957 38.867 14.209 1.00 41.89 64 THR B O 1
ATOM 1370 N N . ARG B 1 65 ? -2.240 40.143 14.886 1.00 41.12 65 ARG B N 1
ATOM 1371 C CA . ARG B 1 65 ? -2.287 39.663 16.275 1.00 40.45 65 ARG B CA 1
ATOM 1372 C C . ARG B 1 65 ? -3.297 40.486 17.065 1.00 39.51 65 ARG B C 1
ATOM 1373 O O . ARG B 1 65 ? -2.938 41.318 17.917 1.00 38.86 65 ARG B O 1
ATOM 1381 N N . LYS B 1 66 ? -4.571 40.237 16.766 1.00 37.98 66 LYS B N 1
ATOM 1382 C CA . LYS B 1 66 ? -5.665 41.072 17.231 1.00 37.28 66 LYS B CA 1
ATOM 1383 C C . LYS B 1 66 ? -6.833 40.214 17.607 1.00 35.43 66 LYS B C 1
ATOM 1384 O O . LYS B 1 66 ? -7.078 39.206 16.969 1.00 33.70 66 LYS B O 1
ATOM 1390 N N . VAL B 1 67 ? -7.590 40.673 18.595 1.00 34.16 67 VAL B N 1
ATOM 1391 C CA . VAL B 1 67 ? -8.836 40.029 18.981 1.00 33.93 67 VAL B CA 1
ATOM 1392 C C . VAL B 1 67 ? -9.755 39.985 17.764 1.00 33.23 67 VAL B C 1
ATOM 1393 O O . VAL B 1 67 ? -9.952 41.011 17.094 1.00 33.23 67 VAL B O 1
ATOM 1397 N N . GLY B 1 68 ? -10.256 38.793 17.438 1.00 32.06 68 GLY B N 1
ATOM 1398 C CA . GLY B 1 68 ? -11.146 38.596 16.287 1.00 31.59 68 GLY B CA 1
ATOM 1399 C C . GLY B 1 68 ? -10.520 37.978 15.047 1.00 30.53 68 GLY B C 1
ATOM 1400 O O . GLY B 1 68 ? -11.239 37.536 14.156 1.00 29.76 68 GLY B O 1
ATOM 1401 N N . THR B 1 69 ? -9.189 37.935 14.973 1.00 30.49 69 THR B N 1
ATOM 1402 C CA . THR B 1 69 ? -8.508 37.286 13.848 1.00 30.54 69 THR B CA 1
ATOM 1403 C C . THR B 1 69 ? -8.909 35.832 13.748 1.00 30.03 69 THR B C 1
ATOM 1404 O O . THR B 1 69 ? -8.828 35.090 14.730 1.00 29.29 69 THR B O 1
ATOM 1408 N N . ARG B 1 70 ? -9.306 35.411 12.553 1.00 30.09 70 ARG B N 1
ATOM 1409 C CA . ARG B 1 70 ? -9.692 34.030 12.316 1.00 31.00 70 ARG B CA 1
ATOM 1410 C C . ARG B 1 70 ? -8.482 33.078 12.189 1.00 30.98 70 ARG B C 1
ATOM 1411 O O . ARG B 1 70 ? -7.484 33.401 11.535 1.00 31.60 70 ARG B O 1
ATOM 1419 N N . ILE B 1 71 ? -8.604 31.918 12.824 1.00 30.52 71 ILE B N 1
ATOM 1420 C CA . ILE B 1 71 ? -7.564 30.889 12.885 1.00 30.68 71 ILE B CA 1
ATOM 1421 C C . ILE B 1 71 ? -8.221 29.541 12.580 1.00 30.16 71 ILE B C 1
ATOM 1422 O O . ILE B 1 71 ? -8.836 28.950 13.445 1.00 30.45 71 ILE B O 1
ATOM 1427 N N . PRO B 1 72 ? -8.076 29.037 11.352 1.00 30.14 72 PRO B N 1
ATOM 1428 C CA . PRO B 1 72 ? -8.556 27.687 11.078 1.00 29.96 72 PRO B CA 1
ATOM 1429 C C . PRO B 1 72 ? -7.800 26.655 11.931 1.00 28.84 72 PRO B C 1
ATOM 1430 O O . PRO B 1 72 ? -6.582 26.729 12.041 1.00 28.60 72 PRO B O 1
ATOM 1434 N N . ALA B 1 73 ? -8.516 25.691 12.502 1.00 28.90 73 ALA B N 1
ATOM 1435 C CA . ALA B 1 73 ? -7.972 24.804 13.513 1.00 29.74 73 ALA B CA 1
ATOM 1436 C C . ALA B 1 73 ? -8.500 23.386 13.318 1.00 30.59 73 ALA B C 1
ATOM 1437 O O . ALA B 1 73 ? -9.400 23.145 12.481 1.00 29.54 73 ALA B O 1
ATOM 1439 N N . VAL B 1 74 ? -7.911 22.447 14.040 1.00 31.11 74 VAL B N 1
ATOM 1440 C CA . VAL B 1 74 ? -8.488 21.120 14.198 1.00 33.04 74 VAL B CA 1
ATOM 1441 C C . VAL B 1 74 ? -8.468 20.717 15.669 1.00 33.11 74 VAL B C 1
ATOM 1442 O O . VAL B 1 74 ? -7.620 21.189 16.444 1.00 32.88 74 VAL B O 1
ATOM 1446 N N . ALA B 1 75 ? -9.418 19.865 16.048 1.00 33.58 75 ALA B N 1
ATOM 1447 C CA . ALA B 1 75 ? -9.480 19.320 17.395 1.00 35.16 75 ALA B CA 1
ATOM 1448 C C . ALA B 1 75 ? -8.548 18.135 17.400 1.00 37.24 75 ALA B C 1
ATOM 1449 O O . ALA B 1 75 ? -8.848 17.077 16.796 1.00 37.79 75 ALA B O 1
ATOM 1451 N N . VAL B 1 76 ? -7.400 18.309 18.044 1.00 37.32 76 VAL B N 1
ATOM 1452 C CA . VAL B 1 76 ? -6.317 17.341 17.906 1.00 37.81 76 VAL B CA 1
ATOM 1453 C C . VAL B 1 76 ? -6.473 16.188 18.883 1.00 38.64 76 VAL B C 1
ATOM 1454 O O . VAL B 1 76 ? -6.196 15.036 18.512 1.00 39.72 76 VAL B O 1
ATOM 1458 N N . THR B 1 77 ? -6.980 16.458 20.085 1.00 37.78 77 THR B N 1
ATOM 1459 C CA . THR B 1 77 ? -7.168 15.410 21.081 1.00 37.71 77 THR B CA 1
ATOM 1460 C C . THR B 1 77 ? -8.335 15.806 21.925 1.00 36.89 77 THR B C 1
ATOM 1461 O O . THR B 1 77 ? -8.751 16.990 21.906 1.00 35.72 77 THR B O 1
ATOM 1465 N N . GLY B 1 78 ? -8.873 14.827 22.652 1.00 35.05 78 GLY B N 1
ATOM 1466 C CA . GLY B 1 78 ? -9.875 15.081 23.663 1.00 35.73 78 GLY B CA 1
ATOM 1467 C C . GLY B 1 78 ? -9.901 14.014 24.739 1.00 35.28 78 GLY B C 1
ATOM 1468 O O . GLY B 1 78 ? -9.333 12.940 24.552 1.00 36.40 78 GLY B O 1
ATOM 1469 N N . GLN B 1 79 ? -10.579 14.297 25.840 1.00 35.17 79 GLN B N 1
ATOM 1470 C CA . GLN B 1 79 ? -10.715 13.343 26.925 1.00 36.68 79 GLN B CA 1
ATOM 1471 C C . GLN B 1 79 ? -12.176 13.123 27.198 1.00 37.56 79 GLN B C 1
ATOM 1472 O O . GLN B 1 79 ? -12.960 14.075 27.223 1.00 35.89 79 GLN B O 1
ATOM 1478 N N . ARG B 1 80 ? -12.533 11.859 27.422 1.00 39.24 80 ARG B N 1
ATOM 1479 C CA . ARG B 1 80 ? -13.925 11.463 27.645 1.00 41.76 80 ARG B CA 1
ATOM 1480 C C . ARG B 1 80 ? -14.480 11.926 28.982 1.00 42.00 80 ARG B C 1
ATOM 1481 O O . ARG B 1 80 ? -13.752 12.044 29.970 1.00 41.61 80 ARG B O 1
ATOM 1489 N N . SER B 1 81 ? -15.785 12.185 29.012 1.00 42.56 81 SER B N 1
ATOM 1490 C CA . SER B 1 81 ? -16.464 12.530 30.254 1.00 43.83 81 SER B CA 1
ATOM 1491 C C . SER B 1 81 ? -16.616 11.259 31.098 1.00 44.13 81 SER B C 1
ATOM 1492 O O . SER B 1 81 ? -16.760 10.155 30.550 1.00 43.69 81 SER B O 1
ATOM 1495 N N . VAL B 1 82 ? -16.572 11.425 32.415 1.00 44.67 82 VAL B N 1
ATOM 1496 C CA . VAL B 1 82 ? -16.702 10.308 33.340 1.00 46.17 82 VAL B CA 1
ATOM 1497 C C . VAL B 1 82 ? -18.158 9.812 33.408 1.00 47.12 82 VAL B C 1
ATOM 1498 O O . VAL B 1 82 ? -18.425 8.623 33.201 1.00 46.97 82 VAL B O 1
ATOM 1502 N N . GLY B 1 83 ? -19.081 10.722 33.708 1.00 48.37 83 GLY B N 1
ATOM 1503 C CA . GLY B 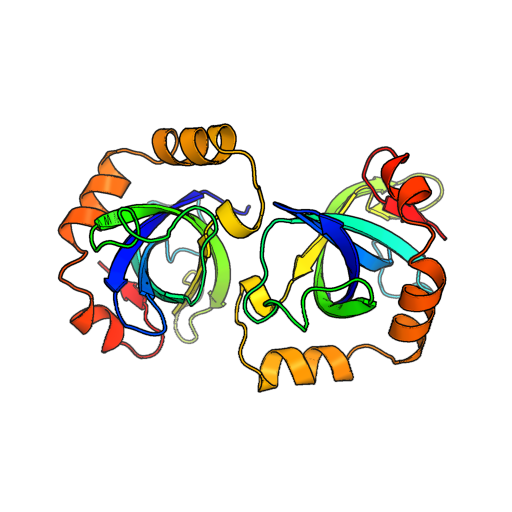1 83 ? -20.481 10.345 33.955 1.00 49.76 83 GLY B CA 1
ATOM 1504 C C . GLY B 1 83 ? -21.135 9.894 32.662 1.00 51.58 83 GLY B C 1
ATOM 1505 O O . GLY B 1 83 ? -21.637 8.765 32.537 1.00 52.01 83 GLY B O 1
ATOM 1506 N N . ASN B 1 84 ? -21.104 10.789 31.681 1.00 53.23 84 ASN B N 1
ATOM 1507 C CA . ASN B 1 84 ? -21.402 10.395 30.319 1.00 54.21 84 ASN B CA 1
ATOM 1508 C C . ASN B 1 84 ? -20.352 9.418 29.807 1.00 54.09 84 ASN B C 1
ATOM 1509 O O . ASN B 1 84 ? -19.269 9.269 30.362 1.00 55.26 84 ASN B O 1
ATOM 1514 N N . GLN B 1 85 ? -20.749 8.656 28.814 1.00 53.50 85 GLN B N 1
ATOM 1515 C CA . GLN B 1 85 ? -19.862 8.271 27.756 1.00 52.42 85 GLN B CA 1
ATOM 1516 C C . GLN B 1 85 ? -20.597 8.973 26.609 1.00 50.97 85 GLN B C 1
ATOM 1517 O O . GLN B 1 85 ? -21.653 9.595 26.839 1.00 50.37 85 GLN B O 1
ATOM 1523 N N . ASP B 1 86 ? -20.062 8.892 25.398 1.00 48.80 86 ASP B N 1
ATOM 1524 C CA . ASP B 1 86 ? -20.615 9.639 24.267 1.00 47.22 86 ASP B CA 1
ATOM 1525 C C . ASP B 1 86 ? -20.211 11.127 24.207 1.00 45.17 86 ASP B C 1
ATOM 1526 O O . ASP B 1 86 ? -20.462 11.765 23.179 1.00 44.39 86 ASP B O 1
ATOM 1531 N N . SER B 1 87 ? -19.601 11.683 25.269 1.00 42.52 87 SER B N 1
ATOM 1532 C CA . SER B 1 87 ? -19.151 13.088 25.250 1.00 40.34 87 SER B CA 1
ATOM 1533 C C . SER B 1 87 ? -17.683 13.269 25.617 1.00 38.42 87 SER B C 1
ATOM 1534 O O . SER B 1 87 ? -17.171 12.543 26.469 1.00 37.50 87 SER B O 1
ATOM 1537 N N . TRP B 1 88 ? -17.039 14.242 24.974 1.00 35.80 88 TRP B N 1
ATOM 1538 C CA . 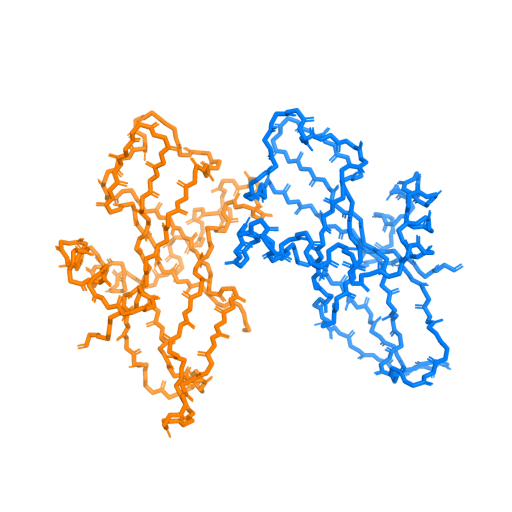TRP B 1 88 ? -15.725 14.762 25.401 1.00 35.30 88 TRP B CA 1
ATOM 1539 C C . TRP B 1 88 ? -15.946 15.819 26.454 1.00 33.67 88 TRP B C 1
ATOM 1540 O O . TRP B 1 88 ? -16.814 16.679 26.301 1.00 31.41 88 TRP B O 1
ATOM 1551 N N . ASP B 1 89 ? -15.196 15.736 27.549 1.00 32.94 89 ASP B N 1
ATOM 1552 C CA . ASP B 1 89 ? -15.237 16.770 28.594 1.00 32.68 89 ASP B CA 1
ATOM 1553 C C . ASP B 1 89 ? -14.060 17.768 28.487 1.00 30.89 89 ASP B C 1
ATOM 1554 O O . ASP B 1 89 ? -14.048 18.805 29.137 1.00 29.99 89 ASP B O 1
ATOM 1559 N N . GLN B 1 90 ? -13.118 17.458 27.622 1.00 30.79 90 GLN B N 1
ATOM 1560 C CA . GLN B 1 90 ? -11.970 18.306 27.343 1.00 30.36 90 GLN B CA 1
ATOM 1561 C C . GLN B 1 90 ? -11.592 18.105 25.897 1.00 29.84 90 GLN B C 1
ATOM 1562 O O . GLN B 1 90 ? -11.600 16.975 25.427 1.00 29.86 90 GLN B O 1
ATOM 1568 N N . ILE B 1 91 ? -11.273 19.195 25.186 1.00 28.99 91 ILE B N 1
ATOM 1569 C CA . ILE B 1 91 ? -10.841 19.132 23.777 1.00 30.30 91 ILE B CA 1
ATOM 1570 C C . ILE B 1 91 ? -9.722 20.162 23.543 1.00 30.53 91 ILE B C 1
ATOM 1571 O O . ILE B 1 91 ? -9.897 21.329 23.900 1.00 30.12 91 ILE B O 1
ATOM 1576 N N . SER B 1 92 ? -8.599 19.722 22.978 1.00 30.77 92 SER B N 1
ATOM 1577 C CA . SER B 1 92 ? -7.490 20.622 22.587 1.00 31.49 92 SER B CA 1
ATOM 1578 C C . SER B 1 92 ? -7.557 21.018 21.118 1.00 30.82 92 SER B C 1
ATOM 1579 O O . SER B 1 92 ? -7.349 20.162 20.237 1.00 31.18 92 SER B O 1
ATOM 1582 N N . PRO B 1 93 ? -7.840 22.299 20.852 1.00 29.93 93 PRO B N 1
ATOM 1583 C CA . PRO B 1 93 ? -7.749 22.781 19.476 1.00 30.21 93 PRO B CA 1
ATOM 1584 C C . PRO B 1 93 ? -6.310 23.170 19.138 1.00 29.14 93 PRO B C 1
ATOM 1585 O O . PRO B 1 93 ? -5.578 23.614 20.020 1.00 28.21 93 PRO B O 1
ATOM 1589 N N . MET B 1 94 ? -5.918 22.992 17.887 1.00 28.06 94 MET B N 1
ATOM 1590 C CA . MET B 1 94 ? -4.628 23.488 17.388 1.00 29.08 94 MET B CA 1
ATOM 1591 C C . MET B 1 94 ? -4.827 24.233 16.074 1.00 29.42 94 MET B C 1
ATOM 1592 O O . MET B 1 94 ? -5.638 23.822 15.245 1.00 29.96 94 MET B O 1
ATOM 1597 N N . PRO B 1 95 ? -4.082 25.333 15.868 1.00 29.96 95 PRO B N 1
ATOM 1598 C CA . PRO B 1 95 ? -4.095 26.002 14.584 1.00 30.53 95 PRO B CA 1
ATOM 1599 C C . PRO B 1 95 ? -3.482 25.147 13.486 1.00 30.92 95 PRO B C 1
ATOM 1600 O O . PRO B 1 95 ? -2.422 24.549 13.697 1.00 30.64 95 PRO B O 1
ATOM 1604 N N . ILE B 1 96 ? -4.123 25.105 12.318 1.00 32.03 96 ILE B N 1
ATOM 1605 C CA . ILE B 1 96 ? -3.569 24.292 11.213 1.00 33.21 96 ILE B CA 1
ATOM 1606 C C . ILE B 1 96 ? -2.251 24.897 10.709 1.00 32.57 96 ILE B C 1
ATOM 1607 O O . ILE B 1 96 ? -1.395 24.178 10.184 1.00 33.33 96 ILE B O 1
ATOM 1612 N N . ALA B 1 97 ? -2.066 26.193 10.935 1.00 32.24 97 ALA B N 1
ATOM 1613 C CA . ALA B 1 97 ? -0.804 26.873 10.629 1.00 32.31 97 ALA B CA 1
ATOM 1614 C C . ALA B 1 97 ? 0.437 26.263 11.322 1.00 32.75 97 ALA B C 1
ATOM 1615 O O . ALA B 1 97 ? 1.550 26.597 10.927 1.00 33.55 97 ALA B O 1
ATOM 1617 N N . TRP B 1 98 ? 0.265 25.424 12.346 1.00 31.83 98 TRP B N 1
ATOM 1618 C CA . TRP B 1 98 ? 1.402 24.735 12.975 1.00 33.44 98 TRP B CA 1
ATOM 1619 C C . TRP B 1 98 ? 1.849 23.544 12.123 1.00 34.10 98 TRP B C 1
ATOM 1620 O O . TRP B 1 98 ? 2.984 23.089 12.237 1.00 33.62 98 TRP B O 1
ATOM 1631 N N . ALA B 1 99 ? 0.933 23.057 11.286 1.00 36.60 99 ALA B N 1
ATOM 1632 C CA . ALA B 1 99 ? 1.146 21.900 10.408 1.00 38.28 99 ALA B CA 1
ATOM 1633 C C . ALA B 1 99 ? 1.521 22.237 8.959 1.00 40.23 99 ALA B C 1
ATOM 1634 O O . ALA B 1 99 ? 2.125 21.393 8.286 1.00 41.37 99 ALA B O 1
ATOM 1636 N N . THR B 1 100 ? 1.149 23.416 8.456 1.00 42.11 100 THR B N 1
ATOM 1637 C CA . THR B 1 100 ? 1.459 23.794 7.060 1.00 43.41 100 THR B CA 1
ATOM 1638 C C . THR B 1 100 ? 1.879 25.258 6.885 1.00 44.58 100 THR B C 1
ATOM 1639 O O . THR B 1 100 ? 1.207 26.149 7.393 1.00 44.35 100 THR B O 1
ATOM 1643 N N . PRO B 1 101 ? 2.971 25.519 6.118 1.00 46.19 101 PRO B N 1
ATOM 1644 C CA . PRO B 1 101 ? 3.395 26.899 5.852 1.00 47.05 101 PRO B CA 1
ATOM 1645 C C . PRO B 1 101 ? 2.600 27.554 4.725 1.00 48.30 101 PRO B C 1
ATOM 1646 O O . PRO B 1 101 ? 2.708 28.775 4.492 1.00 48.80 101 PRO B O 1
ATOM 1650 N N . ASP B 1 102 ? 1.814 26.738 4.033 1.00 49.34 102 ASP B N 1
ATOM 1651 C CA . ASP B 1 102 ? 1.215 27.122 2.769 1.00 49.46 102 ASP B CA 1
ATOM 1652 C C . ASP B 1 102 ? -0.044 27.979 2.955 1.00 49.70 102 ASP B C 1
ATOM 1653 O O . ASP B 1 102 ? -1.098 27.470 3.306 1.00 50.08 102 ASP B O 1
ATOM 1658 N N . SER B 1 103 ? 0.100 29.279 2.697 1.00 49.76 103 SER B N 1
ATOM 1659 C CA . SER B 1 103 ? -0.958 30.296 2.852 1.00 49.78 103 SER B CA 1
ATOM 1660 C C . SER B 1 103 ? -2.301 29.970 2.202 1.00 49.63 103 SER B C 1
ATOM 1661 O O . SER B 1 103 ? -3.345 30.391 2.705 1.00 49.66 103 SER B O 1
ATOM 1664 N N . SER B 1 104 ? -2.277 29.259 1.076 1.00 49.25 104 SER B N 1
ATOM 1665 C CA . SER B 1 104 ? -3.506 28.974 0.332 1.00 49.10 104 SER B CA 1
ATOM 1666 C C . SER B 1 104 ? -4.277 27.790 0.933 1.00 48.52 104 SER B C 1
ATOM 1667 O O . SER B 1 104 ? -5.505 27.771 0.887 1.00 48.50 104 SER B O 1
ATOM 1670 N N . VAL B 1 105 ? -3.564 26.808 1.480 1.00 48.23 105 VAL B N 1
ATOM 1671 C CA . VAL B 1 105 ? -4.204 25.700 2.199 1.00 47.97 105 VAL B CA 1
ATOM 1672 C C . VAL B 1 105 ? -4.882 26.191 3.495 1.00 47.57 105 VAL B C 1
ATOM 1673 O O . VAL B 1 105 ? -5.944 25.685 3.883 1.00 47.55 105 VAL B O 1
ATOM 1677 N N . ILE B 1 106 ? -4.258 27.166 4.154 1.00 46.54 106 ILE B N 1
ATOM 1678 C CA . ILE B 1 106 ? -4.830 27.802 5.342 1.00 46.07 106 ILE B CA 1
ATOM 1679 C C . ILE B 1 106 ? -6.023 28.665 4.933 1.00 45.72 106 ILE B C 1
ATOM 1680 O O . ILE B 1 106 ? -7.053 28.664 5.603 1.00 45.22 106 ILE B O 1
ATOM 1685 N N . ALA B 1 107 ? -5.876 29.394 3.826 1.00 45.50 107 ALA B N 1
ATOM 1686 C CA . ALA B 1 107 ? -6.967 30.211 3.282 1.00 45.45 107 ALA B CA 1
ATOM 1687 C C . ALA B 1 107 ? -8.146 29.337 2.865 1.00 45.21 107 ALA B C 1
ATOM 1688 O O . ALA B 1 107 ? -9.303 29.679 3.101 1.00 44.75 107 ALA B O 1
ATOM 1690 N N . ARG B 1 108 ? -7.838 28.204 2.252 1.00 45.41 108 ARG B N 1
ATOM 1691 C CA . ARG B 1 108 ? -8.855 27.240 1.861 1.00 45.24 108 ARG B CA 1
ATOM 1692 C C . ARG B 1 108 ? -9.617 26.712 3.064 1.00 44.69 108 ARG B C 1
ATOM 1693 O O . ARG B 1 108 ? -10.853 26.695 3.062 1.00 43.96 108 ARG B O 1
ATOM 1701 N N . ALA B 1 109 ? -8.862 26.259 4.071 1.00 43.97 109 ALA B N 1
ATOM 1702 C CA . ALA B 1 109 ? -9.411 25.806 5.345 1.00 43.33 109 ALA B CA 1
ATOM 1703 C C . ALA B 1 109 ? -10.440 26.772 5.887 1.00 42.43 109 ALA B C 1
ATOM 1704 O O . ALA B 1 109 ? -11.492 26.346 6.330 1.00 42.18 109 ALA B O 1
ATOM 1706 N N . GLU B 1 110 ? -10.129 28.067 5.856 1.00 42.11 110 GLU B N 1
ATOM 1707 C CA . GLU B 1 110 ? -11.010 29.083 6.426 1.00 42.62 110 GLU B CA 1
ATOM 1708 C C . GLU B 1 110 ? -12.332 29.193 5.663 1.00 42.63 110 GLU B C 1
ATOM 1709 O O . GLU B 1 110 ? -13.393 29.299 6.277 1.00 42.31 110 GLU B O 1
ATOM 1715 N N . SER B 1 111 ? -12.263 29.186 4.331 1.00 42.50 111 SER B N 1
ATOM 1716 C CA . SER B 1 111 ? -13.465 29.210 3.494 1.00 42.81 111 SER B CA 1
ATOM 1717 C C . SER B 1 111 ? -14.272 27.901 3.565 1.00 42.75 111 SER B C 1
ATOM 1718 O O . SER B 1 111 ? -15.493 27.933 3.450 1.00 43.70 111 SER B O 1
ATOM 1721 N N . THR B 1 112 ? -13.603 26.772 3.776 1.00 42.66 112 THR B N 1
ATOM 1722 C CA . THR B 1 112 ? -14.271 25.473 3.926 1.00 42.77 112 THR B CA 1
ATOM 1723 C C . THR B 1 112 ? -15.127 25.380 5.207 1.00 42.92 112 THR B C 1
ATOM 1724 O O . THR B 1 112 ? -16.172 24.717 5.226 1.00 43.22 112 THR B O 1
ATOM 1728 N N . ILE B 1 113 ? -14.688 26.032 6.281 1.00 42.09 113 ILE B N 1
ATOM 1729 C CA . ILE B 1 113 ? -15.466 26.024 7.523 1.00 41.95 113 ILE B CA 1
ATOM 1730 C C . ILE B 1 113 ? -16.736 26.849 7.300 1.00 41.77 113 ILE B C 1
ATOM 1731 O O . ILE B 1 113 ? -16.662 28.004 6.871 1.00 41.25 113 ILE B O 1
ATOM 1736 N N . PRO B 1 114 ? -17.914 26.240 7.545 1.00 42.11 114 PRO B N 1
ATOM 1737 C CA . PRO B 1 114 ? -19.175 26.969 7.386 1.00 41.74 114 PRO B CA 1
ATOM 1738 C C . PRO B 1 114 ? -19.153 28.382 7.979 1.00 41.57 114 PRO B C 1
ATOM 1739 O O . PRO B 1 114 ? -18.664 28.597 9.094 1.00 41.32 114 PRO B O 1
ATOM 1743 N N . SER B 1 115 ? -19.662 29.336 7.207 1.00 40.95 115 SER B N 1
ATOM 1744 C CA . SER B 1 115 ? -19.796 30.717 7.639 1.00 40.46 115 SER B CA 1
ATOM 1745 C C . SER B 1 115 ? -20.570 30.825 8.943 1.00 39.98 115 SER B C 1
ATOM 1746 O O . SER B 1 115 ? -20.276 31.689 9.767 1.00 40.16 115 SER B O 1
ATOM 1749 N N . GLU B 1 116 ? -21.565 29.955 9.113 1.00 39.44 116 GLU B N 1
ATOM 1750 C CA . GLU B 1 116 ? -22.449 29.967 10.304 1.00 39.02 116 GLU B CA 1
ATOM 1751 C C . GLU B 1 116 ? -21.735 29.502 11.581 1.00 37.71 116 GLU B C 1
ATOM 1752 O O . GLU B 1 116 ? -22.039 29.975 12.684 1.00 36.48 116 GLU B O 1
ATOM 1758 N N . GLN B 1 117 ? -20.779 28.585 11.421 1.00 36.86 117 GLN B N 1
ATOM 1759 C CA . GLN B 1 117 ? -19.877 28.231 12.505 1.00 35.90 117 GLN B CA 1
ATOM 1760 C C . GLN B 1 117 ? -18.960 29.401 12.816 1.00 35.11 117 GLN B C 1
ATOM 1761 O O . GLN B 1 117 ? -18.729 29.711 13.981 1.00 34.46 117 GLN B O 1
ATOM 1767 N N . TRP B 1 118 ? -18.447 30.064 11.775 1.00 34.37 118 TRP B N 1
ATOM 1768 C CA . TRP B 1 118 ? -17.686 31.294 11.983 1.00 33.80 118 TRP B CA 1
ATOM 1769 C C . TRP B 1 118 ? -18.515 32.320 12.747 1.00 33.24 118 TRP B C 1
ATOM 1770 O O . TRP B 1 118 ? -18.057 32.879 13.727 1.00 32.96 118 TRP B O 1
ATOM 1781 N N . THR B 1 119 ? -19.750 32.544 12.321 1.00 33.64 119 THR B N 1
ATOM 1782 C CA . THR B 1 119 ? -20.575 33.553 12.972 1.00 33.57 119 THR B CA 1
ATOM 1783 C C . THR B 1 119 ? -20.940 33.153 14.427 1.00 32.84 119 THR B C 1
ATOM 1784 O O . THR B 1 119 ? -20.845 33.974 15.347 1.00 32.49 119 THR B O 1
ATOM 1788 N N . THR B 1 120 ? -21.305 31.894 14.652 1.00 32.24 120 THR B N 1
ATOM 1789 C CA . THR B 1 120 ? -21.510 31.379 16.021 1.00 32.00 120 THR B CA 1
ATOM 1790 C C . THR B 1 120 ? -20.306 31.639 16.939 1.00 31.32 120 THR B C 1
ATOM 1791 O O . THR B 1 120 ? -20.457 32.090 18.078 1.00 30.35 120 THR B O 1
ATOM 1795 N N . LEU B 1 121 ? -19.102 31.352 16.440 1.00 30.76 121 LEU B N 1
ATOM 1796 C CA . LEU B 1 121 ? -17.887 31.625 17.214 1.00 30.89 121 LEU B CA 1
ATOM 1797 C C . LEU B 1 121 ? -17.719 33.132 17.473 1.00 30.95 121 LEU B C 1
ATOM 1798 O O . LEU B 1 121 ? -17.487 33.535 18.606 1.00 30.94 121 LEU B O 1
ATOM 1803 N N . SER B 1 122 ? -17.848 33.953 16.418 1.00 31.80 122 SER B N 1
ATOM 1804 C CA . SER B 1 122 ? -17.721 35.401 16.561 1.00 32.45 122 SER B CA 1
ATOM 1805 C C . SER B 1 122 ? -18.690 35.948 17.600 1.00 32.88 122 SER B C 1
ATOM 1806 O O . SER B 1 122 ? -18.310 36.757 18.440 1.00 32.92 122 SER B O 1
ATOM 1809 N N . LYS B 1 123 ? -19.931 35.480 17.555 1.00 33.98 123 LYS B N 1
ATOM 1810 C CA . LYS B 1 123 ? -20.953 35.924 18.515 1.00 35.68 123 LYS B CA 1
ATOM 1811 C C . LYS B 1 123 ? -20.688 35.516 19.945 1.00 35.74 123 LYS B C 1
ATOM 1812 O O . LYS B 1 123 ? -21.306 36.056 20.849 1.00 35.21 123 LYS B O 1
ATOM 1818 N N . ASN B 1 124 ? -19.768 34.568 20.158 1.00 36.42 124 ASN B N 1
ATOM 1819 C CA . ASN B 1 124 ? -19.489 34.055 21.491 1.00 36.46 124 ASN B CA 1
ATOM 1820 C C . ASN B 1 124 ? -18.085 34.366 22.000 1.00 36.63 124 ASN B C 1
ATOM 1821 O O . ASN B 1 124 ? -17.715 33.924 23.087 1.00 35.87 124 ASN B O 1
ATOM 1826 N N . LEU B 1 125 ? -17.318 35.155 21.247 1.00 36.65 125 LEU B N 1
ATOM 1827 C CA . LEU B 1 125 ? -15.971 35.542 21.686 1.00 37.30 125 LEU B CA 1
ATOM 1828 C C . LEU B 1 125 ? -16.000 36.204 23.037 1.00 37.71 125 LEU B C 1
ATOM 1829 O O . LEU B 1 125 ? -15.066 36.050 23.836 1.00 37.12 125 LEU B O 1
ATOM 1834 N N . ASN B 1 126 ? -17.068 36.977 23.264 1.00 38.78 126 ASN B N 1
ATOM 1835 C CA . ASN B 1 126 ? -17.265 37.688 24.525 1.00 39.36 126 ASN B CA 1
ATOM 1836 C C . ASN B 1 126 ? -17.535 36.786 25.727 1.00 40.16 126 ASN B C 1
ATOM 1837 O O . ASN B 1 126 ? -17.415 37.234 26.869 1.00 41.02 126 ASN B O 1
ATOM 1842 N N . LYS B 1 127 ? -17.824 35.498 25.495 1.00 40.46 127 LYS B N 1
ATOM 1843 C CA . LYS B 1 127 ? -17.992 34.537 26.606 1.00 40.38 127 LYS B CA 1
ATOM 1844 C C . LYS B 1 127 ? -16.677 33.974 27.149 1.00 40.19 127 LYS B C 1
ATOM 1845 O O . LYS B 1 127 ? -16.707 33.063 27.974 1.00 39.69 127 LYS B O 1
ATOM 1851 N N . LEU B 1 128 ? -15.537 34.519 26.720 1.00 40.10 128 LEU B N 1
ATOM 1852 C CA . LEU B 1 128 ? -14.217 34.064 27.181 1.00 40.40 128 LEU B CA 1
ATOM 1853 C C . LEU B 1 128 ? -14.128 33.821 28.684 1.00 40.81 128 LEU B C 1
ATOM 1854 O O . LEU B 1 128 ? -13.582 32.832 29.139 1.00 39.85 128 LEU B O 1
ATOM 1859 N N . ASP B 1 129 ? -14.638 34.749 29.477 1.00 41.70 129 ASP B N 1
ATOM 1860 C CA . ASP B 1 129 ? -14.488 34.597 30.920 1.00 42.38 129 ASP B CA 1
ATOM 1861 C C . ASP B 1 129 ? -15.380 33.489 31.453 1.00 41.80 129 ASP B C 1
ATOM 1862 O O . ASP B 1 129 ? -14.937 32.740 32.286 1.00 41.33 129 ASP B O 1
ATOM 1867 N N . GLN B 1 130 ? -16.601 33.344 30.933 1.00 41.82 130 GLN B N 1
ATOM 1868 C CA . GLN B 1 130 ? -17.422 32.169 31.248 1.00 42.34 130 GLN B CA 1
ATOM 1869 C C . GLN B 1 130 ? -16.679 30.860 30.927 1.00 42.08 130 GLN B C 1
ATOM 1870 O O . GLN B 1 130 ? -16.635 29.946 31.763 1.00 41.23 130 GLN B O 1
ATOM 1876 N N . VAL B 1 131 ? -16.075 30.774 29.733 1.00 41.77 131 VAL B N 1
ATOM 1877 C CA . VAL B 1 131 ? -15.337 29.546 29.348 1.00 42.25 131 VAL B CA 1
ATOM 1878 C C . VAL B 1 131 ? -14.190 29.289 30.294 1.00 42.69 131 VAL B C 1
ATOM 1879 O O . VAL B 1 131 ? -13.985 28.161 30.757 1.00 42.45 131 VAL B O 1
ATOM 1883 N N . ARG B 1 132 ? -13.440 30.337 30.612 1.00 43.94 132 ARG B N 1
ATOM 1884 C CA . ARG B 1 132 ? -12.315 30.158 31.530 1.00 44.90 132 ARG B CA 1
ATOM 1885 C C . ARG B 1 132 ? -12.768 29.861 32.970 1.00 44.82 132 ARG B C 1
ATOM 1886 O O . ARG B 1 132 ? -11.946 29.439 33.767 1.00 44.68 132 ARG B O 1
ATOM 1894 N N . GLU B 1 133 ? -14.055 30.057 33.299 1.00 45.08 133 GLU B N 1
ATOM 1895 C CA . GLU B 1 133 ? -14.575 29.674 34.642 1.00 44.53 133 GLU B CA 1
ATOM 1896 C C . GLU B 1 133 ? -14.892 28.175 34.755 1.00 43.91 133 GLU B C 1
ATOM 1897 O O . GLU B 1 133 ? -15.152 27.686 35.852 1.00 43.82 133 GLU B O 1
ATOM 1903 N N . THR B 1 134 ? -14.896 27.452 33.631 1.00 42.37 134 THR B N 1
ATOM 1904 C CA . THR B 1 134 ? -15.171 26.009 33.634 1.00 41.07 134 THR B CA 1
ATOM 1905 C C . THR B 1 134 ? -13.895 25.275 34.026 1.00 40.11 134 THR B C 1
ATOM 1906 O O . THR B 1 134 ? -12.815 25.844 33.922 1.00 39.89 134 THR B O 1
ATOM 1910 N N . LYS B 1 135 ? -13.980 24.008 34.432 1.00 40.16 135 LYS B N 1
ATOM 1911 C CA . LYS B 1 135 ? -12.764 23.321 34.890 1.00 39.15 135 LYS B CA 1
ATOM 1912 C C . LYS B 1 135 ? -11.779 22.867 33.815 1.00 38.22 135 LYS B C 1
ATOM 1913 O O . LYS B 1 135 ? -10.607 22.694 34.115 1.00 38.06 135 LYS B O 1
ATOM 1919 N N . PHE B 1 136 ? -12.227 22.652 32.571 1.00 36.44 136 PHE B N 1
ATOM 1920 C CA . PHE B 1 136 ? -11.334 22.216 31.492 1.00 35.99 136 PHE B CA 1
ATOM 1921 C C . PHE B 1 136 ? -11.315 23.173 30.282 1.00 35.78 136 PHE B C 1
ATOM 1922 O O . PHE B 1 136 ? -10.949 22.774 29.175 1.00 35.54 136 PHE B O 1
ATOM 1930 N N . ASP B 1 137 ? -11.704 24.422 30.502 1.00 35.77 137 ASP B N 1
ATOM 1931 C CA . ASP B 1 137 ? -11.755 25.436 29.438 1.00 35.43 137 ASP B CA 1
ATOM 1932 C C . ASP B 1 137 ? -12.647 24.989 28.265 1.00 34.90 137 ASP B C 1
ATOM 1933 O O . ASP B 1 137 ? -12.308 25.146 27.087 1.00 35.02 137 ASP B O 1
ATOM 1938 N N . LEU B 1 138 ? -13.800 24.424 28.617 1.00 34.18 138 LEU B N 1
ATOM 1939 C CA . LEU B 1 138 ? -14.778 23.942 27.665 1.00 34.46 138 LEU B CA 1
ATOM 1940 C C . LEU B 1 138 ? -16.155 24.277 28.221 1.00 34.50 138 LEU B C 1
ATOM 1941 O O . LEU B 1 138 ? -16.497 23.886 29.338 1.00 34.25 138 LEU B O 1
ATOM 1946 N N . LEU B 1 139 ? -16.920 25.040 27.460 1.00 34.78 139 LEU B N 1
ATOM 1947 C CA . LEU B 1 139 ? -18.261 25.489 27.873 1.00 35.76 139 LEU B CA 1
ATOM 1948 C C . LEU B 1 139 ? -19.255 25.083 26.798 1.00 36.17 139 LEU B C 1
ATOM 1949 O O . LEU B 1 139 ? -19.152 25.525 25.661 1.00 34.86 139 LEU B O 1
ATOM 1954 N N . GLU B 1 140 ? -20.221 24.249 27.151 1.00 37.33 140 GLU B N 1
ATOM 1955 C CA . GLU B 1 140 ? -21.246 23.877 26.197 1.00 39.06 140 GLU B CA 1
ATOM 1956 C C . GLU B 1 140 ? -22.156 25.070 25.929 1.00 39.18 140 GLU B C 1
ATOM 1957 O O . GLU B 1 140 ? -22.440 25.851 26.832 1.00 38.90 140 GLU B O 1
ATOM 1963 N N . LEU B 1 141 ? -22.508 25.259 24.657 1.00 39.46 141 LEU B N 1
ATOM 1964 C CA . LEU B 1 141 ? -23.565 26.185 24.284 1.00 40.22 141 LEU B CA 1
ATOM 1965 C C . LEU B 1 141 ? -24.900 25.467 24.450 1.00 40.58 141 LEU B C 1
ATOM 1966 O O . LEU B 1 141 ? -25.959 26.094 24.349 1.00 42.45 141 LEU B O 1
#

Solvent-accessible surface area: 13660 Å² total; per-residue (Å²): 144,60,12,0,0,9,0,12,45,50,40,128,196,26,0,2,0,0,0,2,0,42,0,10,33,60,106,121,87,108,66,86,82,0,0,0,11,67,79,0,15,19,4,24,49,29,83,63,132,59,63,115,80,32,24,131,4,3,0,41,17,47,63,38,92,128,56,108,63,159,65,47,11,51,38,63,7,41,0,11,1,23,6,4,17,49,64,68,88,84,61,33,63,185,10,39,95,83,6,55,80,121,37,27,78,45,0,54,157,15,24,135,66,15,90,94,0,95,141,41,181,72,58,22,41,76,97,185,93,110,52,18,0,1,6,0,12,44,51,46,138,210,30,1,0,4,0,0,1,1,39,0,22,40,62,107,119,90,113,64,125,76,0,0,0,10,27,85,9,88,44,5,50,66,22,143,59,116,64,59,110,91,32,30,96,5,6,1,21,34,8,44,20,107,131,11,151,74,86,124,101,11,64,61,43,12,13,6,6,3,19,8,4,28,26,72,70,92,76,58,39,60,169,6,55,82,80,5,56,71,113,37,3,56,42,0,55,127,19,25,128,66,14,89,97,0,88,147,36,176,95,54,22,41,85,96

Nearest PDB structures (foldseek):
  3c8i-assembly1_A-2  TM=1.008E+00  e=2.367E-25  Corynebacterium diphtheriae NCTC 13129
  4dkn-assembly1_B  TM=5.047E-01  e=1.256E+00  Branchiostoma floridae
  7sfa-assembly1_A  TM=4.088E-01  e=2.224E+00  Branchiostoma floridae
  2dd9-assembly2_C  TM=3.466E-01  e=4.416E+00  Chiridius poppei
  7sgz-assembly1_H  TM=1.898E-01  e=6.589E+00  Saccharomyces cerevisiae

CATH classification: 2.40.410.10